Protein AF-A0A7C7AKP2-F1 (afdb_monomer_lite)

Foldseek 3Di:
DDPVVVVVVVVVVVVCCVVQVPDPVNVVVVVLVVLLVLLLVLVVVLLVVVDPVLVVLLQVLLVCCLVVVDQLVVLLVVVVVVCVVQDDPPLDDDFDDDDPDQDDPVLLVQLLVQLVVCQQVDADPQAGSQLSLLVSCLSLLVSLDVDPVSSVVVSVLSSHHAAAQSQQLLLLSLQLSLVVRVCSVVVHDPVPDCNVVSRVVLRVLRHVLNCLDLVVQLVLLLQLSLLSCVLNVNNVVSVVSVVVSVVVSSCSRSSSNNCSNRVNPVSSVSSSVCSVPRSSSVCRSSSSSSSSSNSSSSVCSVVVVPDPVSVVSSVVSSVVSVVVSCVVQPHPPDDD

Radius of gyration: 25.67 Å; chains: 1; bounding box: 54×55×70 Å

pLDDT: mean 83.14, std 12.51, range [31.08, 98.31]

Secondary structure (DSSP, 8-state):
--HHHHHHHHHHHHHHHHHHHS-HHHHHHHHHHHHHHHHHHHHHHHHHT--HHHHHHHHHHHHHHHHHT--HHHHHHHHHHHHHHH--GGG-PPPP--S--SS-HHHHHHHHHHHHHHTTTT--TTTBTHHHHHHHHHHHHHHH-S-HHHHHHHHHHT-S-B---TTTSHHHHHHHHHHHHHHHHHT--SSS-THHHHHHHHHHHHHHHHIIIIIIIIHHHHHHHHHHHHHTT-HHHHHHHHHHHHHHHHHHHHHHHHHHHHHTHHHHHHHHHHHHT-HHHHHHHHHHHHHHHHHHHHHHHHHHHH-HHHHHHHHHHHHHHHHHHHHHS--TTS--

Sequence (336 aa):
MSFAVIVTAFFLMFLFCNLLIYSDKVTNILYYVGMTLVVFSAFNILFKLRNKKNFIIFASFFIVTILFSLRAYQLFIVLLIILSFISDYKIFAGYNNQKNRIIRKRDLVYSWFIWKNFSHSCYSYERLMGMAFAHSMKNIFKRLYSDRDTVRKAIHSHTEFFNTEPNMGTPIHGYIISLEEERKLKNESFEEGNISYIKKSMMGIAAGLGDSFTQVVLTPLYISMSLMLCLDGSYYLSLLPVALLALNIILISYKGFMKGYYYGRDSLMERIKAVKNSKIKKYFPFMFSAILGSTMGNLLYPAVVENILTKIIIILVILLTFIVQTKRFPGPNSNL

Structure (mmCIF, N/CA/C/O backbone):
data_AF-A0A7C7AKP2-F1
#
_entry.id   AF-A0A7C7AKP2-F1
#
loop_
_atom_site.group_PDB
_atom_site.id
_atom_site.type_symbol
_atom_site.label_atom_id
_atom_site.label_alt_id
_atom_site.label_comp_id
_atom_site.label_asym_id
_atom_site.label_entity_id
_atom_site.label_seq_id
_atom_site.pdbx_PDB_ins_code
_atom_site.Cartn_x
_atom_site.Cartn_y
_atom_site.Cartn_z
_atom_site.occupancy
_atom_site.B_iso_or_equiv
_atom_site.auth_seq_id
_atom_site.auth_comp_id
_atom_site.auth_asym_id
_atom_site.auth_atom_id
_atom_site.pdbx_PDB_model_num
ATOM 1 N N . MET A 1 1 ? -4.786 -32.183 -0.156 1.00 54.22 1 MET A N 1
ATOM 2 C CA . MET A 1 1 ? -4.990 -32.386 1.298 1.00 54.22 1 MET A CA 1
ATOM 3 C C . MET A 1 1 ? -5.553 -33.781 1.487 1.00 54.22 1 MET A C 1
ATOM 5 O O . MET A 1 1 ? -6.425 -34.150 0.711 1.00 54.22 1 MET A O 1
ATOM 9 N N . SER A 1 2 ? -5.019 -34.581 2.411 1.00 76.38 2 SER A N 1
ATOM 10 C CA . SER A 1 2 ? -5.491 -35.958 2.601 1.00 76.38 2 SER A CA 1
ATOM 11 C C . SER A 1 2 ? -6.869 -35.977 3.268 1.00 76.38 2 SER A C 1
ATOM 13 O O . SER A 1 2 ? -7.195 -35.094 4.062 1.00 76.38 2 SER A O 1
ATOM 15 N N . PHE A 1 3 ? -7.674 -36.994 2.959 1.00 83.62 3 PHE A N 1
ATOM 16 C CA . PHE A 1 3 ? -8.997 -37.207 3.556 1.00 83.62 3 PHE A CA 1
ATOM 17 C C . PHE A 1 3 ? -8.941 -37.234 5.094 1.00 83.62 3 PHE A C 1
ATOM 19 O O . PHE A 1 3 ? -9.783 -36.635 5.756 1.00 83.62 3 PHE A O 1
ATOM 26 N N . ALA A 1 4 ? -7.872 -37.812 5.653 1.00 69.50 4 ALA A N 1
ATOM 27 C CA . ALA A 1 4 ? -7.601 -37.807 7.087 1.00 69.50 4 ALA A CA 1
ATOM 28 C C . ALA A 1 4 ? -7.539 -36.386 7.675 1.00 69.50 4 ALA A C 1
ATOM 30 O O . ALA A 1 4 ? -8.138 -36.142 8.710 1.00 69.50 4 ALA A O 1
ATOM 31 N N . VAL A 1 5 ? -6.903 -35.418 7.003 1.00 68.56 5 VAL A N 1
ATOM 32 C CA . VAL A 1 5 ? -6.824 -34.028 7.497 1.00 68.56 5 VAL A CA 1
ATOM 33 C C . VAL A 1 5 ? -8.206 -33.372 7.557 1.00 68.56 5 VAL A C 1
ATOM 35 O O . VAL A 1 5 ? -8.491 -32.635 8.497 1.00 68.56 5 VAL A O 1
ATOM 38 N N . ILE A 1 6 ? -9.075 -33.658 6.585 1.00 82.19 6 ILE A N 1
ATOM 39 C CA . ILE A 1 6 ? -10.441 -33.119 6.548 1.00 82.19 6 ILE A CA 1
ATOM 40 C C . ILE A 1 6 ? -11.285 -33.735 7.671 1.00 82.19 6 ILE A C 1
ATOM 42 O O . ILE A 1 6 ? -11.954 -33.005 8.399 1.00 82.19 6 ILE A O 1
ATOM 46 N N . VAL A 1 7 ? -11.209 -35.056 7.860 1.00 86.00 7 VAL A N 1
ATOM 47 C CA . VAL A 1 7 ? -11.936 -35.769 8.925 1.00 86.00 7 VAL A CA 1
ATOM 48 C C . VAL A 1 7 ? -11.471 -35.316 10.310 1.00 86.00 7 VAL A C 1
ATOM 50 O O . VAL A 1 7 ? -12.305 -35.005 11.158 1.00 86.00 7 VAL A O 1
ATOM 53 N N . THR A 1 8 ? -10.160 -35.191 10.534 1.00 81.50 8 THR A N 1
ATOM 54 C CA . THR A 1 8 ? -9.619 -34.705 11.810 1.00 81.50 8 THR A CA 1
ATOM 55 C C . THR A 1 8 ? -10.021 -33.254 12.072 1.00 81.50 8 THR A C 1
ATOM 57 O O . THR A 1 8 ? -10.355 -32.923 13.205 1.00 81.50 8 THR A O 1
ATOM 60 N N . ALA A 1 9 ? -10.057 -32.394 11.047 1.00 78.69 9 ALA A N 1
ATOM 61 C CA . ALA A 1 9 ? -10.532 -31.016 11.185 1.00 78.69 9 ALA A CA 1
ATOM 62 C C . ALA A 1 9 ? -12.025 -30.945 11.548 1.00 78.69 9 ALA A C 1
ATOM 64 O O . ALA A 1 9 ? -12.390 -30.189 12.445 1.00 78.69 9 ALA A O 1
ATOM 65 N N . PHE A 1 10 ? -12.877 -31.761 10.916 1.00 83.06 10 PHE A N 1
ATOM 66 C CA . PHE A 1 10 ? -14.301 -31.855 11.261 1.00 83.06 10 PHE A CA 1
ATOM 67 C C . PHE A 1 10 ? -14.519 -32.386 12.681 1.00 83.06 10 PHE A C 1
ATOM 69 O O . PHE A 1 10 ? -15.338 -31.843 13.418 1.00 83.06 10 PHE A O 1
ATOM 76 N N . PHE A 1 11 ? -13.762 -33.409 13.086 1.00 80.31 11 PHE A N 1
ATOM 77 C CA . PHE A 1 11 ? -13.848 -33.977 14.429 1.00 80.31 11 PHE A CA 1
ATOM 78 C C . PHE A 1 11 ? -13.369 -32.987 15.495 1.00 80.31 11 PHE A C 1
ATOM 80 O O . PHE A 1 11 ? -14.056 -32.796 16.493 1.00 80.31 11 PHE A O 1
ATOM 87 N N . LEU A 1 12 ? -12.251 -32.289 15.254 1.00 77.12 12 LEU A N 1
ATOM 88 C CA . LEU A 1 12 ? -11.786 -31.186 16.101 1.00 77.12 12 LEU A CA 1
ATOM 89 C C . LEU A 1 12 ? -12.841 -30.087 16.192 1.00 77.12 12 LEU A C 1
ATOM 91 O O . LEU A 1 12 ? -13.162 -29.665 17.294 1.00 77.12 12 LEU A O 1
ATOM 95 N N . MET A 1 13 ? -13.420 -29.657 15.070 1.00 77.75 13 MET A N 1
ATOM 96 C CA . MET A 1 13 ? -14.472 -28.638 15.050 1.00 77.75 13 MET A CA 1
ATOM 97 C C . MET A 1 13 ? -15.704 -29.063 15.865 1.00 77.75 13 MET A C 1
ATOM 99 O O . MET A 1 13 ? -16.249 -28.247 16.605 1.00 77.75 13 MET A O 1
ATOM 103 N N . PHE A 1 14 ? -16.111 -30.333 15.782 1.00 76.75 14 PHE A N 1
ATOM 104 C CA . PHE A 1 14 ? -17.224 -30.894 16.555 1.00 76.75 14 PHE A CA 1
ATOM 105 C C . PHE A 1 14 ? -16.915 -30.965 18.059 1.00 76.75 14 PHE A C 1
ATOM 107 O O . PHE A 1 14 ? -17.735 -30.555 18.881 1.00 76.75 14 PHE A O 1
ATOM 114 N N . LEU A 1 15 ? -15.708 -31.411 18.426 1.00 69.88 15 LEU A N 1
ATOM 115 C CA . LEU A 1 15 ? -15.226 -31.429 19.811 1.00 69.88 15 LEU A CA 1
ATOM 116 C C . LEU A 1 15 ? -15.139 -30.012 20.389 1.00 69.88 15 LEU A C 1
ATOM 118 O O . LEU A 1 15 ? -15.609 -29.769 21.496 1.00 69.88 15 LEU A O 1
ATOM 122 N N . PHE A 1 16 ? -14.603 -29.067 19.615 1.00 69.94 16 PHE A N 1
ATOM 123 C CA . PHE A 1 16 ? -14.540 -27.655 19.981 1.00 69.94 16 PHE A CA 1
ATOM 124 C C . PHE A 1 16 ? -15.936 -27.043 20.136 1.00 69.94 16 PHE A C 1
ATOM 126 O O . PHE A 1 16 ? -16.153 -26.310 21.097 1.00 69.94 16 PHE A O 1
ATOM 133 N N . CYS A 1 17 ? -16.895 -27.371 19.262 1.00 66.19 17 CYS A N 1
ATOM 134 C CA . CYS A 1 17 ? -18.281 -26.921 19.407 1.00 66.19 17 CYS A CA 1
ATOM 135 C C . CYS A 1 17 ? -18.903 -27.436 20.707 1.00 66.19 17 CYS A C 1
ATOM 137 O O . CYS A 1 17 ? -19.410 -26.643 21.493 1.00 66.19 17 CYS A O 1
ATOM 139 N N . ASN A 1 18 ? -18.816 -28.737 20.987 1.00 64.88 18 ASN A N 1
ATOM 140 C CA . ASN A 1 18 ? -19.459 -29.301 22.175 1.00 64.88 18 ASN A CA 1
ATOM 141 C C . ASN A 1 18 ? -18.800 -28.865 23.490 1.00 64.88 18 ASN A C 1
ATOM 143 O O . ASN A 1 18 ? -19.487 -28.728 24.497 1.00 64.88 18 ASN A O 1
ATOM 147 N N . LEU A 1 19 ? -17.488 -28.620 23.493 1.00 64.06 19 LEU A N 1
ATOM 148 C CA . LEU A 1 19 ? -16.739 -28.283 24.706 1.00 64.06 19 LEU A CA 1
ATOM 149 C C . LEU A 1 19 ? -16.737 -26.771 25.009 1.00 64.06 19 LEU A C 1
ATOM 151 O O . LEU A 1 19 ? -16.737 -26.392 26.180 1.00 64.06 19 LEU A O 1
ATOM 155 N N . LEU A 1 20 ? -16.768 -25.907 23.982 1.00 61.31 20 LEU A N 1
ATOM 156 C CA . LEU A 1 20 ? -16.792 -24.445 24.150 1.00 61.31 20 LEU A CA 1
ATOM 157 C C . LEU A 1 20 ? -18.208 -23.853 24.186 1.00 61.31 20 LEU A C 1
ATOM 159 O O . LEU A 1 20 ? -18.422 -22.913 24.942 1.00 61.31 20 LEU A O 1
ATOM 163 N N . ILE A 1 21 ? -19.158 -24.361 23.388 1.00 60.28 21 ILE A N 1
ATOM 164 C CA . ILE A 1 21 ? -20.479 -23.720 23.218 1.00 60.28 21 ILE A CA 1
ATOM 165 C C . ILE A 1 21 ? -21.431 -24.066 24.373 1.00 60.28 21 ILE A C 1
ATOM 167 O O . ILE A 1 21 ? -22.254 -23.236 24.744 1.00 60.28 21 ILE A O 1
ATOM 171 N N . TYR A 1 22 ? -21.301 -25.250 24.983 1.00 61.44 22 TYR A N 1
ATOM 172 C CA . TYR A 1 22 ? -22.214 -25.714 26.042 1.00 61.44 22 TYR A CA 1
ATOM 173 C C . TYR A 1 22 ? -21.757 -25.409 27.475 1.00 61.44 22 TYR A C 1
ATOM 175 O O . TYR A 1 22 ? -22.497 -25.671 28.420 1.00 61.44 22 TYR A O 1
ATOM 183 N N . SER A 1 23 ? -20.554 -24.862 27.666 1.00 69.75 23 SER A N 1
ATOM 184 C CA . SER A 1 23 ? -20.086 -24.440 28.988 1.00 69.75 23 SER A CA 1
ATOM 185 C C . SER A 1 23 ? -20.178 -22.925 29.115 1.00 69.75 23 SER A C 1
ATOM 187 O O . SER A 1 23 ? -19.280 -22.207 28.673 1.00 69.75 23 SER A O 1
ATOM 189 N N . ASP A 1 24 ? -21.221 -22.434 29.788 1.00 72.56 24 ASP A N 1
ATOM 190 C CA . ASP A 1 24 ? -21.424 -20.998 30.051 1.00 72.56 24 ASP A CA 1
ATOM 191 C C . ASP A 1 24 ? -20.186 -20.333 30.678 1.00 72.56 24 ASP A C 1
ATOM 193 O O . ASP A 1 24 ? -19.854 -19.181 30.394 1.00 72.56 24 ASP A O 1
ATOM 197 N N . LYS A 1 25 ? -19.435 -21.081 31.499 1.00 76.12 25 LYS A N 1
ATOM 198 C CA . LYS A 1 25 ? -18.179 -20.611 32.101 1.00 76.12 25 LYS A CA 1
ATOM 199 C C . LYS A 1 25 ? -17.106 -20.326 31.053 1.00 76.12 25 LYS A C 1
ATOM 201 O O . LYS A 1 25 ? -16.395 -19.330 31.170 1.00 76.12 25 LYS A O 1
ATOM 206 N N . VAL A 1 26 ? -16.972 -21.185 30.046 1.00 77.31 26 VAL A N 1
ATOM 207 C CA . VAL A 1 26 ? -15.944 -21.044 29.010 1.00 77.31 26 VAL A CA 1
ATOM 208 C C . VAL A 1 26 ? -16.300 -19.915 28.047 1.00 77.31 26 VAL A C 1
ATOM 210 O O . VAL A 1 26 ? -15.435 -19.093 27.744 1.00 77.31 26 VAL A O 1
ATOM 213 N N . THR A 1 27 ? -17.569 -19.802 27.651 1.00 76.94 27 THR A N 1
ATOM 214 C CA . THR A 1 27 ? -18.065 -18.690 26.825 1.00 76.94 27 THR A CA 1
ATOM 215 C C . THR A 1 27 ? -17.825 -17.340 27.503 1.00 76.94 27 THR A C 1
ATOM 217 O O . THR A 1 27 ? -17.303 -16.420 26.872 1.00 76.94 27 THR A O 1
ATOM 220 N N . ASN A 1 28 ? -18.090 -17.238 28.810 1.00 78.00 28 ASN A N 1
ATOM 221 C CA . ASN A 1 28 ? -17.821 -16.023 29.582 1.00 78.00 28 ASN A CA 1
ATOM 222 C C . ASN A 1 28 ? -16.322 -15.695 29.672 1.00 78.00 28 ASN A C 1
ATOM 224 O O . ASN A 1 28 ? -15.935 -14.538 29.510 1.00 78.00 28 ASN A O 1
ATOM 228 N N . ILE A 1 29 ? -15.452 -16.691 29.884 1.00 78.56 29 ILE A N 1
ATOM 229 C CA . ILE A 1 29 ? -13.994 -16.472 29.888 1.00 78.56 29 ILE A CA 1
ATOM 230 C C . ILE A 1 29 ? -13.522 -15.972 28.517 1.00 78.56 29 ILE A C 1
ATOM 232 O O . ILE A 1 29 ? -12.793 -14.982 28.447 1.00 78.56 29 ILE A O 1
ATOM 236 N N . LEU A 1 30 ? -13.951 -16.617 27.429 1.00 79.25 30 LEU A N 1
ATOM 237 C CA . LEU A 1 30 ? -13.593 -16.217 26.066 1.00 79.25 30 LEU A CA 1
ATOM 238 C C . LEU A 1 30 ? -14.070 -14.801 25.743 1.00 79.25 30 LEU A C 1
ATOM 240 O O . LEU A 1 30 ? -13.322 -14.028 25.142 1.00 79.25 30 LEU A O 1
ATOM 244 N N . TYR A 1 31 ? -15.273 -14.444 26.192 1.00 80.75 31 TYR A N 1
ATOM 245 C CA . TYR A 1 31 ? -15.809 -13.096 26.071 1.00 80.75 31 TYR A CA 1
ATOM 246 C C . TYR A 1 31 ? -14.892 -12.060 26.740 1.00 80.75 31 TYR A C 1
ATOM 248 O O . TYR A 1 31 ? -14.448 -11.117 26.080 1.00 80.75 31 TYR A O 1
ATOM 256 N N . TYR A 1 32 ? -14.519 -12.256 28.010 1.00 79.19 32 TYR A N 1
ATOM 257 C CA . TYR A 1 32 ? -13.629 -11.322 28.711 1.00 79.19 32 TYR A CA 1
ATOM 258 C C . TYR A 1 32 ? -12.220 -11.272 28.105 1.00 79.19 32 TYR A C 1
ATOM 260 O O . TYR A 1 32 ? -11.656 -10.186 27.976 1.00 79.19 32 TYR A O 1
ATOM 268 N N . VAL A 1 33 ? -11.664 -12.408 27.670 1.00 79.12 33 VAL A N 1
ATOM 269 C CA . VAL A 1 33 ? -10.361 -12.449 26.983 1.00 79.12 33 VAL A CA 1
ATOM 270 C C . VAL A 1 33 ? -10.407 -11.654 25.676 1.00 79.12 33 VAL A C 1
ATOM 272 O O . VAL A 1 33 ? -9.522 -10.832 25.429 1.00 79.12 33 VAL A O 1
ATOM 275 N N . GLY A 1 34 ? -11.448 -11.842 24.859 1.00 79.62 34 GLY A N 1
ATOM 276 C CA . GLY A 1 34 ? -11.646 -11.085 23.622 1.00 79.62 34 GLY A CA 1
ATOM 277 C C . GLY A 1 34 ? -11.731 -9.580 23.879 1.00 79.62 34 GLY A C 1
ATOM 278 O O . GLY A 1 34 ? -11.029 -8.795 23.241 1.00 79.62 34 GLY A O 1
ATOM 279 N N . MET A 1 35 ? -12.509 -9.181 24.885 1.00 78.38 35 MET A N 1
ATOM 280 C CA . MET A 1 35 ? -12.641 -7.788 25.319 1.00 78.38 35 MET A CA 1
ATOM 281 C C . MET A 1 35 ? -11.298 -7.182 25.748 1.00 78.38 35 MET A C 1
ATOM 283 O O . MET A 1 35 ? -10.924 -6.096 25.295 1.00 78.38 35 MET A O 1
ATOM 287 N N . THR A 1 36 ? -10.527 -7.897 26.570 1.00 76.38 36 THR A N 1
ATOM 288 C CA . THR A 1 36 ? -9.187 -7.475 26.995 1.00 76.38 36 THR A CA 1
ATOM 289 C C . THR A 1 36 ? -8.239 -7.307 25.808 1.00 76.38 36 THR A C 1
ATOM 291 O O . THR A 1 36 ? -7.510 -6.315 25.749 1.00 76.38 36 THR A O 1
ATOM 294 N N . LEU A 1 37 ? -8.263 -8.222 24.834 1.00 79.25 37 LEU A N 1
ATOM 295 C CA . LEU A 1 37 ? -7.425 -8.143 23.634 1.00 79.25 37 LEU A CA 1
ATOM 296 C C . LEU A 1 37 ? -7.773 -6.937 22.752 1.00 79.25 37 LEU A C 1
ATOM 298 O O . LEU A 1 37 ? -6.861 -6.295 22.221 1.00 79.25 37 LEU A O 1
ATOM 302 N N . VAL A 1 38 ? -9.061 -6.599 22.624 1.00 81.31 38 VAL A N 1
ATOM 303 C CA . VAL A 1 38 ? -9.523 -5.411 21.885 1.00 81.31 38 VAL A CA 1
ATOM 304 C C . VAL A 1 38 ? -8.993 -4.137 22.542 1.00 81.31 38 VAL A C 1
ATOM 306 O O . VAL A 1 38 ? -8.339 -3.332 21.873 1.00 81.31 38 VAL A O 1
ATOM 309 N N . VAL A 1 39 ? -9.194 -3.986 23.857 1.00 80.44 39 VAL A N 1
ATOM 310 C CA . VAL A 1 39 ? -8.696 -2.832 24.626 1.00 80.44 39 VAL A CA 1
ATOM 311 C C . VAL A 1 39 ? -7.171 -2.740 24.511 1.00 80.44 39 VAL A C 1
ATOM 313 O O . VAL A 1 39 ? -6.631 -1.685 24.175 1.00 80.44 39 VAL A O 1
ATOM 316 N N . PHE A 1 40 ? -6.462 -3.853 24.718 1.00 79.25 40 PHE A N 1
ATOM 317 C CA . PHE A 1 40 ? -5.002 -3.893 24.651 1.00 79.25 40 PHE A CA 1
ATOM 318 C C . PHE A 1 40 ? -4.471 -3.463 23.278 1.00 79.25 40 PHE A C 1
ATOM 320 O O . PHE A 1 40 ? -3.549 -2.648 23.182 1.00 79.25 40 PHE A O 1
ATOM 327 N N . SER A 1 41 ? -5.070 -3.984 22.205 1.00 83.00 41 SER A N 1
ATOM 328 C CA . SER A 1 41 ? -4.663 -3.695 20.828 1.00 83.00 41 SER A CA 1
ATOM 329 C C . SER A 1 41 ? -4.908 -2.235 20.457 1.00 83.00 41 SER A C 1
ATOM 331 O O . SER A 1 41 ? -4.012 -1.590 19.907 1.00 83.00 41 SER A O 1
ATOM 333 N N . ALA A 1 42 ? -6.079 -1.693 20.807 1.00 82.81 42 ALA A N 1
ATOM 334 C CA . ALA A 1 42 ? -6.426 -0.302 20.541 1.00 82.81 42 ALA A CA 1
ATOM 335 C C . ALA A 1 42 ? -5.439 0.661 21.219 1.00 82.81 42 ALA A C 1
ATOM 337 O O . ALA A 1 42 ? -4.836 1.514 20.560 1.00 82.81 42 ALA A O 1
ATOM 338 N N . PHE A 1 43 ? -5.187 0.470 22.516 1.00 82.19 43 PHE A N 1
ATOM 339 C CA . PHE A 1 43 ? -4.259 1.320 23.257 1.00 82.19 43 PHE A CA 1
ATOM 340 C C . PHE A 1 43 ? -2.814 1.168 22.771 1.00 82.19 43 PHE A C 1
ATOM 342 O O . PHE A 1 43 ? -2.129 2.174 22.603 1.00 82.19 43 PHE A O 1
ATOM 349 N N . ASN A 1 44 ? -2.352 -0.045 22.443 1.00 82.75 44 ASN A N 1
ATOM 350 C CA . ASN A 1 44 ? -1.021 -0.256 21.857 1.00 82.75 44 ASN A CA 1
ATOM 351 C C . ASN A 1 44 ? -0.827 0.558 20.563 1.00 82.75 44 ASN A C 1
ATOM 353 O O . ASN A 1 44 ? 0.223 1.173 20.368 1.00 82.75 44 ASN A O 1
ATOM 357 N N . ILE A 1 45 ? -1.845 0.623 19.699 1.00 83.06 45 ILE A N 1
ATOM 358 C CA . ILE A 1 45 ? -1.780 1.448 18.488 1.00 83.06 45 ILE A CA 1
ATOM 359 C C . ILE A 1 45 ? -1.766 2.944 18.836 1.00 83.06 45 ILE A C 1
ATOM 361 O O . ILE A 1 45 ? -0.929 3.674 18.303 1.00 83.06 45 ILE A O 1
ATOM 365 N N . LEU A 1 46 ? -2.614 3.406 19.761 1.00 83.56 46 LEU A N 1
ATOM 366 C CA . LEU A 1 46 ? -2.628 4.812 20.195 1.00 83.56 46 LEU A CA 1
ATOM 367 C C . LEU A 1 46 ? -1.272 5.264 20.759 1.00 83.56 46 LEU A C 1
ATOM 369 O O . LEU A 1 46 ? -0.789 6.341 20.400 1.00 83.56 46 LEU A O 1
ATOM 373 N N . PHE A 1 47 ? -0.616 4.427 21.571 1.00 81.06 47 PHE A N 1
ATOM 374 C CA . PHE A 1 47 ? 0.732 4.703 22.079 1.00 81.06 47 PHE A CA 1
ATOM 375 C C . PHE A 1 47 ? 1.767 4.782 20.951 1.00 81.06 47 PHE A C 1
ATOM 377 O O . PHE A 1 47 ? 2.593 5.698 20.948 1.00 81.06 47 PHE A O 1
ATOM 384 N N . LYS A 1 48 ? 1.690 3.901 19.942 1.00 81.06 48 LYS A N 1
ATOM 385 C CA . LYS A 1 48 ? 2.578 3.950 18.765 1.00 81.06 48 LYS A CA 1
ATOM 386 C C . LYS A 1 48 ? 2.430 5.231 17.943 1.00 81.06 48 LYS A C 1
ATOM 388 O O . LYS A 1 48 ? 3.404 5.659 17.329 1.00 81.06 48 LYS A O 1
ATOM 393 N N . LEU A 1 49 ? 1.259 5.871 17.942 1.00 81.31 49 LEU A N 1
ATOM 394 C CA . LEU A 1 49 ? 1.058 7.143 17.238 1.00 81.31 49 LEU A CA 1
ATOM 395 C C . LEU A 1 49 ? 1.710 8.351 17.950 1.00 81.31 49 LEU A C 1
ATOM 397 O O . LEU A 1 49 ? 1.781 9.426 17.355 1.00 81.31 49 LEU A O 1
ATOM 401 N N . ARG A 1 50 ? 2.186 8.195 19.199 1.00 74.94 50 ARG A N 1
ATOM 402 C CA . ARG A 1 50 ? 3.011 9.158 19.970 1.00 74.94 50 ARG A CA 1
ATOM 403 C C . ARG A 1 50 ? 2.481 10.604 20.050 1.00 74.94 50 ARG A C 1
ATOM 405 O O . ARG A 1 50 ? 3.259 11.531 20.254 1.00 74.94 50 ARG A O 1
ATOM 412 N N . ASN A 1 51 ? 1.170 10.831 19.927 1.00 82.81 51 ASN A N 1
ATOM 413 C CA . ASN A 1 51 ? 0.576 12.174 19.975 1.00 82.81 51 ASN A CA 1
ATOM 414 C C . ASN A 1 51 ? -0.595 12.241 20.964 1.00 82.81 51 ASN A C 1
ATOM 416 O O . ASN A 1 51 ? -1.587 11.532 20.804 1.00 82.81 51 ASN A O 1
ATOM 420 N N . LYS A 1 52 ? -0.519 13.152 21.946 1.00 83.00 52 LYS A N 1
ATOM 421 C CA . LYS A 1 52 ? -1.569 13.363 22.961 1.00 83.00 52 LYS A CA 1
ATOM 422 C C . LYS A 1 52 ? -2.935 13.688 22.342 1.00 83.00 52 LYS A C 1
ATOM 424 O O . LYS A 1 52 ? -3.955 13.242 22.854 1.00 83.00 52 LYS A O 1
ATOM 429 N N . LYS A 1 53 ? -2.965 14.398 21.208 1.00 87.75 53 LYS A N 1
ATOM 430 C CA . LYS A 1 53 ? -4.215 14.731 20.500 1.00 87.75 53 LYS A CA 1
ATOM 431 C C . LYS A 1 53 ? -4.971 13.487 20.021 1.00 87.75 53 LYS A C 1
ATOM 433 O O . LYS A 1 53 ? -6.195 13.508 19.997 1.00 87.75 53 LYS A O 1
ATOM 438 N N . ASN A 1 54 ? -4.265 12.403 19.691 1.00 87.69 54 ASN A N 1
ATOM 439 C CA . ASN A 1 54 ? -4.894 11.152 19.258 1.00 87.69 54 ASN A CA 1
ATOM 440 C C . ASN A 1 54 ? -5.678 10.489 20.389 1.00 87.69 54 ASN A C 1
ATOM 442 O O . ASN A 1 54 ? -6.771 9.995 20.146 1.00 87.69 54 ASN A O 1
ATOM 446 N N . PHE A 1 55 ? -5.161 10.540 21.621 1.00 87.00 55 PHE A N 1
ATOM 447 C CA . PHE A 1 55 ? -5.879 10.049 22.800 1.00 87.00 55 PHE A CA 1
ATOM 448 C C . PHE A 1 55 ? -7.156 10.850 23.056 1.00 87.00 55 PHE A C 1
ATOM 450 O O . PHE A 1 55 ? -8.193 10.259 23.338 1.00 87.00 55 PHE A O 1
ATOM 457 N N . ILE A 1 56 ? -7.094 12.177 22.903 1.00 88.06 56 ILE A N 1
ATOM 458 C CA . ILE A 1 56 ? -8.265 13.051 23.062 1.00 88.06 56 ILE A CA 1
ATOM 459 C C . ILE A 1 56 ? -9.317 12.717 22.001 1.00 88.06 56 ILE A C 1
ATOM 461 O O . ILE A 1 56 ? -10.461 12.457 22.346 1.00 88.06 56 ILE A O 1
ATOM 465 N N . ILE A 1 57 ? -8.926 12.654 20.724 1.00 89.31 57 ILE A N 1
ATOM 466 C CA . ILE A 1 57 ? -9.845 12.333 19.622 1.00 89.31 57 ILE A CA 1
ATOM 467 C C . ILE A 1 57 ? -10.457 10.944 19.807 1.00 89.31 57 ILE A C 1
ATOM 469 O O . ILE A 1 57 ? -11.667 10.787 19.664 1.00 89.31 57 ILE A O 1
ATOM 473 N N . PHE A 1 58 ? -9.641 9.952 20.164 1.00 91.06 58 PHE A N 1
ATOM 474 C CA . PHE A 1 58 ? -10.117 8.610 20.474 1.00 91.06 58 PHE A CA 1
ATOM 475 C C . PHE A 1 58 ? -11.170 8.633 21.589 1.00 91.06 58 PHE A C 1
ATOM 477 O O . PHE A 1 58 ? -12.264 8.108 21.398 1.00 91.06 58 PHE A O 1
ATOM 484 N N . ALA A 1 59 ? -10.876 9.285 22.720 1.00 87.19 59 ALA A N 1
ATOM 485 C CA . ALA A 1 59 ? -11.789 9.363 23.857 1.00 87.19 59 ALA A CA 1
ATOM 486 C C . ALA A 1 59 ? -13.090 10.098 23.501 1.00 87.19 59 ALA A C 1
ATOM 488 O O . ALA A 1 59 ? -14.169 9.630 23.852 1.00 87.19 59 ALA A O 1
ATOM 489 N N . SER A 1 60 ? -13.007 11.204 22.753 1.00 87.94 60 SER A N 1
ATOM 490 C CA . SER A 1 60 ? -14.183 11.942 22.286 1.00 87.94 60 SER A CA 1
ATOM 491 C C . SER A 1 60 ? -15.087 11.072 21.415 1.00 87.94 60 SER A C 1
ATOM 493 O O . SER A 1 60 ? -16.280 10.984 21.688 1.00 87.94 60 SER A O 1
ATOM 495 N N . PHE A 1 61 ? -14.542 10.385 20.406 1.00 88.00 61 PHE A N 1
ATOM 496 C CA . PHE A 1 61 ? -15.345 9.521 19.534 1.00 88.00 61 PHE A CA 1
ATOM 497 C C . PHE A 1 61 ? -15.873 8.282 20.261 1.00 88.00 61 PHE A C 1
ATOM 499 O O . PHE A 1 61 ? -16.999 7.870 19.994 1.00 88.00 61 PHE A O 1
ATOM 506 N N . PHE A 1 62 ? -15.116 7.723 21.207 1.00 87.50 62 PHE A N 1
ATOM 507 C CA . PHE A 1 62 ? -15.573 6.628 22.062 1.00 87.50 62 PHE A CA 1
ATOM 508 C C . PHE A 1 62 ? -16.792 7.039 22.902 1.00 87.50 62 PHE A C 1
ATOM 510 O O . PHE A 1 62 ? -17.823 6.369 22.862 1.00 87.50 62 PHE A O 1
ATOM 517 N N . ILE A 1 63 ? -16.714 8.183 23.593 1.00 85.00 63 ILE A N 1
ATOM 518 C CA . ILE A 1 63 ? -17.807 8.712 24.424 1.00 85.00 63 ILE A CA 1
ATOM 519 C C . ILE A 1 63 ? -19.024 9.063 23.566 1.00 85.00 63 ILE A C 1
ATOM 521 O O . ILE A 1 63 ? -20.133 8.648 23.885 1.00 85.00 63 ILE A O 1
ATOM 525 N N . VAL A 1 64 ? -18.830 9.787 22.459 1.00 85.75 64 VAL A N 1
ATOM 526 C CA . VAL A 1 64 ? -19.924 10.163 21.550 1.00 85.75 64 VAL A CA 1
ATOM 527 C C . VAL A 1 64 ? -20.626 8.920 21.000 1.00 85.75 64 VAL A C 1
ATOM 529 O O . VAL A 1 64 ? -21.850 8.889 20.934 1.00 85.75 64 VAL A O 1
ATOM 532 N N . THR A 1 65 ? -19.877 7.874 20.653 1.00 83.62 65 THR A N 1
ATOM 533 C CA . THR A 1 65 ? -20.465 6.630 20.141 1.00 83.62 65 THR A CA 1
ATOM 534 C C . THR A 1 65 ? -21.325 5.936 21.200 1.00 83.62 65 THR A C 1
ATOM 536 O O . THR A 1 65 ? -22.434 5.511 20.890 1.00 83.62 65 THR A O 1
ATOM 539 N N . ILE A 1 66 ? -20.866 5.893 22.456 1.00 81.50 66 ILE A N 1
ATOM 540 C CA . ILE A 1 66 ? -21.633 5.326 23.577 1.00 81.50 66 ILE A CA 1
ATOM 541 C C . ILE A 1 66 ? -22.883 6.160 23.894 1.00 81.50 66 ILE A C 1
ATOM 543 O O . ILE A 1 66 ? -23.932 5.590 24.175 1.00 81.50 66 ILE A O 1
ATOM 547 N N . LEU A 1 67 ? -22.788 7.493 23.854 1.00 81.88 67 LEU A N 1
ATOM 548 C CA . LEU A 1 67 ? -23.893 8.388 24.219 1.00 81.88 67 LEU A CA 1
ATOM 549 C C . LEU A 1 67 ? -24.982 8.480 23.146 1.00 81.88 67 LEU A C 1
ATOM 551 O O . LEU A 1 67 ? -26.160 8.544 23.480 1.00 81.88 67 LEU A O 1
ATOM 555 N N . PHE A 1 68 ? -24.595 8.524 21.871 1.00 80.06 68 PHE A N 1
ATOM 556 C CA . PHE A 1 68 ? -25.512 8.790 20.757 1.00 80.06 68 PHE A CA 1
ATOM 557 C C . PHE A 1 68 ? -25.841 7.548 19.924 1.00 80.06 68 PHE A C 1
ATOM 559 O O . PHE A 1 68 ? -26.566 7.665 18.937 1.00 80.06 68 PHE A O 1
ATOM 566 N N . SER A 1 69 ? -25.296 6.378 2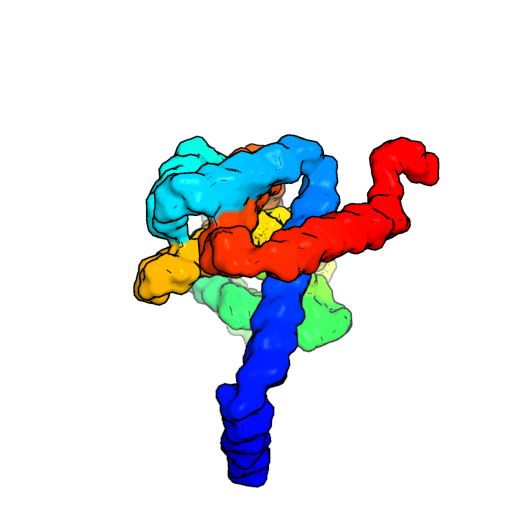0.280 1.00 73.62 69 SER A N 1
ATOM 567 C CA . SER A 1 69 ? -25.458 5.124 19.528 1.00 73.62 69 SER A CA 1
ATOM 568 C C . SER A 1 69 ? -25.203 5.315 18.027 1.00 73.62 69 SER A C 1
ATOM 570 O O . SER A 1 69 ? -25.991 4.882 17.181 1.00 73.62 69 SER A O 1
ATOM 572 N N . LEU A 1 70 ? -24.119 6.030 17.694 1.00 72.06 70 LEU A N 1
ATOM 573 C CA . LEU A 1 70 ? -23.793 6.361 16.309 1.00 72.06 70 LEU A CA 1
ATOM 574 C C . LEU A 1 70 ? -23.586 5.087 15.496 1.00 72.06 70 LEU A C 1
ATOM 576 O O . LEU A 1 70 ? -22.702 4.275 15.783 1.00 72.06 70 LEU A O 1
ATOM 580 N N . ARG A 1 71 ? -24.368 4.959 14.425 1.00 75.62 71 ARG A N 1
ATOM 581 C CA . ARG A 1 71 ? -24.218 3.847 13.493 1.00 75.62 71 ARG A CA 1
ATOM 582 C C . ARG A 1 71 ? -22.947 4.057 12.678 1.00 75.62 71 ARG A C 1
ATOM 584 O O . ARG A 1 71 ? -22.684 5.148 12.163 1.00 75.62 71 ARG A O 1
ATOM 591 N N . ALA A 1 72 ? -22.148 3.013 12.551 1.00 72.12 72 ALA A N 1
ATOM 592 C CA . ALA A 1 72 ? -20.887 3.018 11.833 1.00 72.12 72 ALA A CA 1
ATOM 593 C C . ALA A 1 72 ? -21.010 3.482 10.367 1.00 72.12 72 ALA A C 1
ATOM 595 O O . ALA A 1 72 ? -20.082 4.121 9.865 1.00 72.12 72 ALA A O 1
ATOM 596 N N . TYR A 1 73 ? -22.148 3.268 9.689 1.00 74.88 73 TYR A N 1
ATOM 597 C CA . TYR A 1 73 ? -22.346 3.820 8.336 1.00 74.88 73 TYR A CA 1
ATOM 598 C C . TYR A 1 73 ? -22.375 5.359 8.299 1.00 74.88 73 TYR A C 1
ATOM 600 O O . TYR A 1 73 ? -21.937 5.955 7.315 1.00 74.88 73 TYR A O 1
ATOM 608 N N . GLN A 1 74 ? -22.853 6.027 9.356 1.00 78.94 74 GLN A N 1
ATOM 609 C CA . GLN A 1 74 ? -22.888 7.495 9.422 1.00 78.94 74 GLN A CA 1
ATOM 610 C C . GLN A 1 74 ? -21.464 8.048 9.489 1.00 78.94 74 GLN A C 1
ATOM 612 O O . GLN A 1 74 ? -21.098 8.971 8.762 1.00 78.94 74 GLN A O 1
ATOM 617 N N . LEU A 1 75 ? -20.628 7.419 10.312 1.00 75.06 75 LEU A N 1
ATOM 618 C CA . LEU A 1 75 ? -19.216 7.761 10.442 1.00 75.06 75 LEU A CA 1
ATOM 619 C C . LEU A 1 75 ? -18.428 7.429 9.177 1.00 75.06 75 LEU A C 1
ATOM 621 O O . LEU A 1 75 ? -17.546 8.193 8.793 1.00 75.06 75 LEU A O 1
ATOM 625 N N . PHE A 1 76 ? -18.783 6.343 8.492 1.00 78.38 76 PHE A N 1
ATOM 626 C CA . PHE A 1 76 ? -18.225 6.013 7.187 1.00 78.38 76 PHE A CA 1
ATOM 627 C C . PHE A 1 76 ? -18.503 7.112 6.147 1.00 78.38 76 PHE A C 1
ATOM 629 O O . PHE A 1 76 ? -17.574 7.552 5.469 1.00 78.38 76 PHE A O 1
ATOM 636 N N . ILE A 1 77 ? -19.740 7.618 6.063 1.00 80.31 77 ILE A N 1
ATOM 637 C CA . ILE A 1 77 ? -20.101 8.718 5.151 1.00 80.31 77 ILE A CA 1
ATOM 638 C C . ILE A 1 77 ? -19.308 9.986 5.486 1.00 80.31 77 ILE A C 1
ATOM 640 O O . ILE A 1 77 ? -18.709 10.591 4.597 1.00 80.31 77 ILE A O 1
ATOM 644 N N . VAL A 1 78 ? -19.242 10.365 6.766 1.00 81.94 78 VAL A N 1
ATOM 645 C CA . VAL A 1 78 ? -18.449 11.523 7.214 1.00 81.94 78 VAL A CA 1
ATOM 646 C C . VAL A 1 78 ? -16.980 11.359 6.825 1.00 81.94 78 VAL A C 1
ATOM 648 O O . VAL A 1 78 ? -16.351 12.301 6.342 1.00 81.94 78 VAL A O 1
ATOM 651 N N . LEU A 1 79 ? -16.428 10.156 6.977 1.00 83.06 79 LEU A N 1
ATOM 652 C CA . LEU A 1 79 ? -15.033 9.896 6.660 1.00 83.06 79 LEU A CA 1
ATOM 653 C C . LEU A 1 79 ? -14.750 9.924 5.153 1.00 83.06 79 LEU A C 1
ATOM 655 O O . LEU A 1 79 ? -13.703 10.428 4.746 1.00 83.06 79 LEU A O 1
ATOM 659 N N . LEU A 1 80 ? -15.689 9.463 4.321 1.00 81.69 80 LEU A N 1
ATOM 660 C CA . LEU A 1 80 ? -15.619 9.622 2.867 1.00 81.69 80 LEU A CA 1
ATOM 661 C C . LEU A 1 80 ? -15.645 11.096 2.455 1.00 81.69 80 LEU A C 1
ATOM 663 O O . LEU A 1 80 ? -14.850 11.506 1.608 1.00 81.69 80 LEU A O 1
ATOM 667 N N . ILE A 1 81 ? -16.507 11.903 3.078 1.00 82.00 81 ILE A N 1
ATOM 668 C CA . ILE A 1 81 ? -16.566 13.348 2.834 1.00 82.00 81 ILE A CA 1
ATOM 669 C C . ILE A 1 81 ? -15.219 13.983 3.192 1.00 82.00 81 ILE A C 1
ATOM 671 O O . ILE A 1 81 ? -14.616 14.654 2.355 1.00 82.00 81 ILE A O 1
ATOM 675 N N . ILE A 1 82 ? -14.688 13.706 4.384 1.00 82.81 82 ILE A N 1
ATOM 676 C CA . ILE A 1 82 ? -13.374 14.202 4.819 1.00 82.81 82 ILE A CA 1
ATOM 677 C C . ILE A 1 82 ? -12.276 13.787 3.830 1.00 82.81 82 ILE A C 1
ATOM 679 O O . ILE A 1 82 ? -11.460 14.615 3.422 1.00 82.81 82 ILE A O 1
ATOM 683 N N . LEU A 1 83 ? -12.273 12.529 3.386 1.00 81.50 83 LEU A N 1
ATOM 684 C CA . LEU A 1 83 ? -11.316 12.044 2.393 1.00 81.50 83 LEU A CA 1
ATOM 685 C C . LEU A 1 83 ? -11.431 12.766 1.055 1.00 81.50 83 LEU A C 1
ATOM 687 O O . LEU A 1 83 ? -10.402 13.060 0.451 1.00 81.50 83 LEU A O 1
ATOM 691 N N . SER A 1 84 ? -12.644 13.095 0.614 1.00 77.31 84 SER A N 1
ATOM 692 C CA . SER A 1 84 ? -12.856 13.834 -0.631 1.00 77.31 84 SER A CA 1
ATOM 693 C C . SER A 1 84 ? -12.237 15.240 -0.590 1.00 77.31 84 SER A C 1
ATOM 695 O O . SER A 1 84 ? -11.638 15.660 -1.578 1.00 77.31 84 SER A O 1
ATOM 697 N N . PHE A 1 85 ? -12.277 15.920 0.564 1.00 77.88 85 PHE A N 1
ATOM 698 C CA . PHE A 1 85 ? -11.661 17.241 0.763 1.00 77.88 85 PHE A CA 1
ATOM 699 C C . PHE A 1 85 ? -10.138 17.183 0.935 1.00 77.88 85 PHE A C 1
ATOM 701 O O . PHE A 1 85 ? -9.420 18.122 0.587 1.00 77.88 85 PHE A O 1
ATOM 708 N N . ILE A 1 86 ? -9.632 16.087 1.500 1.00 77.62 86 ILE A N 1
ATOM 709 C CA . ILE A 1 86 ? -8.206 15.887 1.785 1.00 77.62 86 ILE A CA 1
ATOM 710 C C . ILE A 1 86 ? -7.459 15.319 0.567 1.00 77.62 86 ILE A C 1
ATOM 712 O O . ILE A 1 86 ? -6.249 15.519 0.438 1.0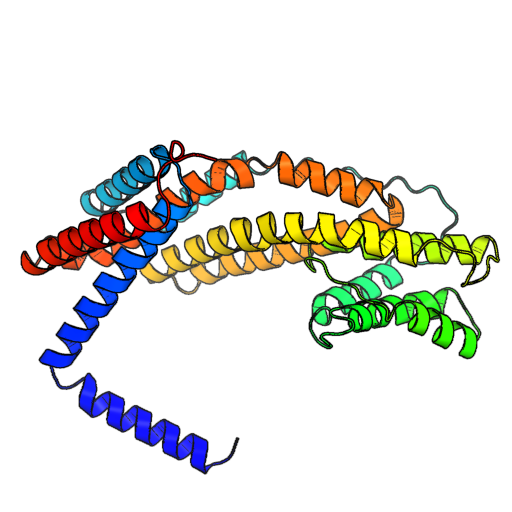0 77.62 86 ILE A O 1
ATOM 716 N N . SER A 1 87 ? -8.154 14.615 -0.328 1.00 68.94 87 SER A N 1
ATOM 717 C CA . SER A 1 87 ? -7.575 13.999 -1.520 1.00 68.94 87 SER A CA 1
ATOM 718 C C . SER A 1 87 ? -7.152 15.057 -2.544 1.00 68.94 87 SER A C 1
ATOM 720 O O . SER A 1 87 ? -7.967 15.609 -3.281 1.00 68.94 87 SER A O 1
ATOM 722 N N . ASP A 1 88 ? -5.847 15.319 -2.633 1.00 62.12 88 ASP A N 1
ATOM 723 C CA . ASP A 1 88 ? -5.284 16.212 -3.645 1.00 62.12 88 ASP A CA 1
ATOM 724 C C . ASP A 1 88 ? -5.341 15.543 -5.039 1.00 62.12 88 ASP A C 1
ATOM 726 O O . ASP A 1 88 ? -4.469 14.764 -5.427 1.00 62.12 88 ASP A O 1
ATOM 730 N N . TYR A 1 89 ? -6.368 15.874 -5.831 1.00 54.66 89 TYR A N 1
ATOM 731 C CA . TYR A 1 89 ? -6.581 15.343 -7.191 1.00 54.66 89 TYR A CA 1
ATOM 732 C C . TYR A 1 89 ? -5.480 15.718 -8.208 1.00 54.66 89 TYR A C 1
ATOM 734 O O . TYR A 1 89 ? -5.394 15.123 -9.284 1.00 54.66 89 TYR A O 1
ATOM 742 N N . LYS A 1 90 ? -4.609 16.685 -7.888 1.00 50.12 90 LYS A N 1
ATOM 743 C CA . LYS A 1 90 ? -3.659 17.305 -8.835 1.00 50.12 90 LYS A CA 1
ATOM 744 C C . LYS A 1 90 ? -2.360 16.523 -9.112 1.00 50.12 90 LYS A C 1
ATOM 746 O O . LYS A 1 90 ? -1.486 17.043 -9.792 1.00 50.12 90 LYS A O 1
ATOM 751 N N . ILE A 1 91 ? -2.218 15.266 -8.682 1.00 48.84 91 ILE A N 1
ATOM 752 C CA . ILE A 1 91 ? -0.967 14.480 -8.862 1.00 48.84 91 ILE A CA 1
ATOM 753 C C . ILE A 1 91 ? -0.795 13.914 -10.302 1.00 48.84 91 ILE A C 1
ATOM 755 O O . ILE A 1 91 ? 0.152 13.190 -10.620 1.00 48.84 91 ILE A O 1
ATOM 759 N N . PHE A 1 92 ? -1.700 14.227 -11.234 1.00 51.19 92 PHE A N 1
ATOM 760 C CA . PHE A 1 92 ? -1.735 13.569 -12.545 1.00 51.19 92 PHE A CA 1
ATOM 761 C C . PHE A 1 92 ? -1.903 14.548 -13.709 1.00 51.19 92 PHE A C 1
ATOM 763 O O . PHE A 1 92 ? -2.894 14.498 -14.429 1.00 51.19 92 PHE A O 1
ATOM 770 N N . ALA A 1 93 ? -0.899 15.407 -13.908 1.00 44.06 93 ALA A N 1
ATOM 771 C CA . ALA A 1 93 ? -0.721 16.148 -15.156 1.00 44.06 93 ALA A CA 1
ATOM 772 C C . ALA A 1 93 ? -0.389 15.198 -16.330 1.00 44.06 93 ALA A C 1
ATOM 774 O O . ALA A 1 93 ? 0.243 14.152 -16.137 1.00 44.06 93 ALA A O 1
ATOM 775 N N . GLY A 1 94 ? -0.894 15.552 -17.516 1.00 51.44 94 GLY A N 1
ATOM 776 C CA . GLY A 1 94 ? -0.930 14.727 -18.725 1.00 51.44 94 GLY A CA 1
ATOM 777 C C . GLY A 1 94 ? 0.410 14.542 -19.438 1.00 51.44 94 GLY A C 1
ATOM 778 O O . GLY A 1 94 ? 1.332 15.334 -19.270 1.00 51.44 94 GLY A O 1
ATOM 779 N N . TYR A 1 95 ? 0.459 13.472 -20.242 1.00 54.81 95 TYR A N 1
ATOM 780 C CA . TYR A 1 95 ? 1.597 12.990 -21.031 1.00 54.81 95 TYR A CA 1
ATOM 781 C C . TYR A 1 95 ? 1.960 13.952 -22.169 1.00 54.81 95 TYR A C 1
ATOM 783 O O . TYR A 1 95 ? 1.166 14.104 -23.092 1.00 54.81 95 TYR A O 1
ATOM 791 N N . ASN A 1 96 ? 3.172 14.520 -22.159 1.00 50.34 96 ASN A N 1
ATOM 792 C CA . ASN A 1 96 ? 3.736 15.157 -23.354 1.00 50.34 96 ASN A CA 1
ATOM 793 C C . ASN A 1 96 ? 4.616 14.154 -24.105 1.00 50.34 96 ASN A C 1
ATOM 795 O O . ASN A 1 96 ? 5.596 13.627 -23.580 1.00 50.34 96 ASN A O 1
ATOM 799 N N . ASN A 1 97 ? 4.206 13.863 -25.336 1.00 49.50 97 ASN A N 1
ATOM 800 C CA . ASN A 1 97 ? 4.776 12.842 -26.203 1.00 49.50 97 ASN A CA 1
ATOM 801 C C . ASN A 1 97 ? 5.855 13.469 -27.094 1.00 49.50 97 ASN A C 1
ATOM 803 O O . ASN A 1 97 ? 5.529 14.058 -28.119 1.00 49.50 97 ASN A O 1
ATOM 807 N N . GLN A 1 98 ? 7.132 13.339 -26.735 1.00 48.19 98 GLN A N 1
ATOM 808 C CA . GLN A 1 98 ? 8.237 13.674 -27.641 1.00 48.19 98 GLN A CA 1
ATOM 809 C C . GLN A 1 98 ? 9.411 12.711 -27.430 1.00 48.19 98 GLN A C 1
ATOM 811 O O . GLN A 1 98 ? 10.264 12.938 -26.582 1.00 48.19 98 GLN A O 1
ATOM 816 N N . LYS A 1 99 ? 9.410 11.591 -28.164 1.00 55.22 99 LYS A N 1
ATOM 817 C CA . LYS A 1 99 ? 10.574 10.750 -28.524 1.00 55.22 99 LYS A CA 1
ATOM 818 C C . LYS A 1 99 ? 10.096 9.711 -29.555 1.00 55.22 99 LYS A C 1
ATOM 820 O O . LYS A 1 99 ? 8.961 9.247 -29.454 1.00 55.22 99 LYS A O 1
ATOM 825 N N . ASN A 1 100 ? 10.941 9.320 -30.511 1.00 63.28 100 ASN A N 1
ATOM 826 C CA . ASN A 1 100 ? 10.689 8.148 -31.362 1.00 63.28 100 ASN A CA 1
ATOM 827 C C . ASN A 1 100 ? 10.661 6.893 -30.474 1.00 63.28 100 ASN A C 1
ATOM 829 O O . ASN A 1 100 ? 11.684 6.535 -29.895 1.00 63.28 100 ASN A O 1
ATOM 833 N N . ARG A 1 101 ? 9.491 6.260 -30.318 1.00 80.56 101 ARG A N 1
ATOM 834 C CA . ARG A 1 101 ? 9.296 5.083 -29.452 1.00 80.56 101 ARG A CA 1
ATOM 835 C C . ARG A 1 101 ? 9.050 3.823 -30.285 1.00 80.56 101 ARG A C 1
ATOM 837 O O . ARG A 1 101 ? 8.170 3.805 -31.143 1.00 80.56 101 ARG A O 1
ATOM 844 N N . ILE A 1 102 ? 9.795 2.763 -29.990 1.00 86.81 102 ILE A N 1
ATOM 845 C CA . ILE A 1 102 ? 9.617 1.399 -30.507 1.00 86.81 102 ILE A CA 1
ATOM 846 C C . ILE A 1 102 ? 8.503 0.686 -29.719 1.00 86.81 102 ILE A C 1
ATOM 848 O O . ILE A 1 102 ? 7.689 -0.056 -30.281 1.00 86.81 102 ILE A O 1
ATOM 852 N N . ILE A 1 103 ? 8.461 0.893 -28.401 1.00 92.56 103 ILE A N 1
ATOM 853 C CA . ILE A 1 103 ? 7.562 0.180 -27.492 1.00 92.56 103 ILE A CA 1
ATOM 854 C C . ILE A 1 103 ? 6.167 0.805 -27.536 1.00 92.56 103 ILE A C 1
ATOM 856 O O . ILE A 1 103 ? 5.972 1.994 -27.287 1.00 92.56 103 ILE A O 1
ATOM 860 N N . ARG A 1 104 ? 5.150 -0.017 -27.820 1.00 92.38 104 ARG A N 1
ATOM 861 C CA . ARG A 1 104 ? 3.757 0.446 -27.868 1.00 92.38 104 ARG A CA 1
ATOM 862 C C . ARG A 1 104 ? 3.142 0.421 -26.473 1.00 92.38 104 ARG A C 1
ATOM 864 O O . ARG A 1 104 ? 3.450 -0.447 -25.659 1.00 92.38 104 ARG A O 1
ATOM 871 N N . LYS A 1 105 ? 2.139 1.274 -26.238 1.00 92.12 105 LYS A N 1
ATOM 872 C CA . LYS A 1 105 ? 1.376 1.300 -24.975 1.00 92.12 105 LYS A CA 1
ATOM 873 C C . LYS A 1 105 ? 0.844 -0.079 -24.567 1.00 92.12 105 LYS A C 1
ATOM 875 O O . LYS A 1 105 ? 0.932 -0.433 -23.401 1.00 92.12 105 LYS A O 1
ATOM 880 N N . ARG A 1 106 ? 0.351 -0.884 -25.517 1.00 94.75 106 ARG A N 1
ATOM 881 C CA . ARG A 1 106 ? -0.116 -2.260 -25.249 1.00 94.75 106 ARG A CA 1
ATOM 882 C C . ARG A 1 106 ? 0.968 -3.162 -24.648 1.00 94.75 106 ARG A C 1
ATOM 884 O O . ARG A 1 106 ? 0.666 -3.979 -23.787 1.00 94.75 106 ARG A O 1
ATOM 891 N N . ASP A 1 107 ? 2.222 -2.981 -25.062 1.00 96.75 107 ASP A N 1
ATOM 892 C CA . ASP A 1 107 ? 3.349 -3.767 -24.564 1.00 96.75 107 ASP A CA 1
ATOM 893 C C . ASP A 1 107 ? 3.674 -3.350 -23.117 1.00 96.75 107 ASP A C 1
ATOM 895 O O . ASP A 1 107 ? 3.898 -4.204 -22.261 1.00 96.75 107 ASP A O 1
ATOM 899 N N . LEU A 1 108 ? 3.592 -2.048 -22.813 1.00 96.88 108 LEU A N 1
ATOM 900 C CA . LEU A 1 108 ? 3.729 -1.525 -21.447 1.00 96.88 108 LEU A CA 1
ATOM 901 C C . LEU A 1 108 ? 2.606 -2.011 -20.526 1.00 96.88 108 LEU A C 1
ATOM 903 O O . LEU A 1 108 ? 2.876 -2.410 -19.399 1.00 96.88 108 LEU A O 1
ATOM 907 N N . VAL A 1 109 ? 1.351 -2.004 -20.995 1.00 97.69 109 VAL A N 1
ATOM 908 C CA . VAL A 1 109 ? 0.198 -2.493 -20.215 1.00 97.69 109 VAL A CA 1
ATOM 909 C C . VAL A 1 109 ? 0.381 -3.970 -19.876 1.00 97.69 109 VAL A C 1
ATOM 911 O O . VAL A 1 109 ? 0.153 -4.365 -18.738 1.00 97.69 109 VAL A O 1
ATOM 914 N N . TYR A 1 110 ? 0.823 -4.777 -20.842 1.00 98.00 110 TYR A N 1
ATOM 915 C CA . TYR A 1 110 ? 1.055 -6.201 -20.626 1.00 98.00 110 TYR A CA 1
ATOM 916 C C . TYR A 1 110 ? 2.219 -6.462 -19.656 1.00 98.00 110 TYR A C 1
ATOM 918 O O . TYR A 1 110 ? 2.100 -7.292 -18.758 1.00 98.00 110 TYR A O 1
ATOM 926 N N . SER A 1 111 ? 3.313 -5.705 -19.775 1.00 98.12 111 SER A N 1
ATOM 927 C CA . SER A 1 111 ? 4.442 -5.759 -18.836 1.00 98.12 111 SER A CA 1
ATOM 928 C C . SER A 1 111 ? 4.016 -5.378 -17.409 1.00 98.12 111 SER A C 1
ATOM 930 O O . SER A 1 111 ? 4.290 -6.106 -16.453 1.00 98.12 111 SER A O 1
ATOM 932 N N . TRP A 1 112 ? 3.249 -4.291 -17.270 1.00 98.31 112 TRP A N 1
ATOM 933 C CA . TRP A 1 112 ? 2.652 -3.875 -16.001 1.00 98.31 112 TRP A CA 1
ATOM 934 C C . TRP A 1 112 ? 1.716 -4.941 -15.422 1.00 98.31 112 TRP A C 1
ATOM 936 O O . TRP A 1 112 ? 1.768 -5.208 -14.224 1.00 98.31 112 TRP A O 1
ATOM 946 N N . PHE A 1 113 ? 0.884 -5.569 -16.256 1.00 97.75 113 PHE A N 1
ATOM 947 C CA . PHE A 1 113 ? -0.021 -6.634 -15.831 1.00 97.75 113 PHE A CA 1
ATOM 948 C C . PHE A 1 113 ? 0.747 -7.832 -15.263 1.00 97.75 113 PHE A C 1
ATOM 950 O O . PHE A 1 113 ? 0.377 -8.346 -14.206 1.00 97.75 113 PHE A O 1
ATOM 957 N N . ILE A 1 114 ? 1.844 -8.242 -15.912 1.00 97.38 114 ILE A N 1
ATOM 958 C CA . ILE A 1 114 ? 2.723 -9.293 -15.385 1.00 97.38 114 ILE A CA 1
ATOM 959 C C . ILE A 1 114 ? 3.280 -8.875 -14.023 1.00 97.38 114 ILE A C 1
ATOM 961 O O . ILE A 1 114 ? 3.146 -9.622 -13.057 1.00 97.38 114 ILE A O 1
ATOM 965 N N . TRP A 1 115 ? 3.857 -7.675 -13.916 1.00 97.25 115 TRP A N 1
ATOM 966 C CA . TRP A 1 115 ? 4.400 -7.193 -12.645 1.00 97.25 115 TRP A CA 1
ATOM 967 C C . TRP A 1 115 ? 3.340 -7.178 -11.537 1.00 97.25 115 TRP A C 1
ATOM 969 O O . TRP A 1 115 ? 3.573 -7.682 -10.443 1.00 97.25 115 TRP A O 1
ATOM 979 N N . LYS A 1 116 ? 2.147 -6.648 -11.824 1.00 95.88 116 LYS A N 1
ATOM 980 C CA . LYS A 1 116 ? 1.079 -6.486 -10.835 1.00 95.88 116 LYS A CA 1
ATOM 981 C C . LYS A 1 116 ? 0.599 -7.816 -10.250 1.00 95.88 116 LYS A C 1
ATOM 983 O O . LYS A 1 116 ? 0.265 -7.853 -9.068 1.00 95.88 116 LYS A O 1
ATOM 988 N N . ASN A 1 117 ? 0.550 -8.873 -11.057 1.00 94.62 117 ASN A N 1
ATOM 989 C CA . ASN A 1 117 ? 0.061 -10.181 -10.620 1.00 94.62 117 ASN A CA 1
ATOM 990 C C . ASN A 1 117 ? 1.172 -11.085 -10.071 1.00 94.62 117 ASN A C 1
ATOM 992 O O . ASN A 1 117 ? 0.897 -11.915 -9.212 1.00 94.62 117 ASN A O 1
ATOM 996 N N . PHE A 1 118 ? 2.414 -10.923 -10.542 1.00 94.81 118 PHE A N 1
ATOM 997 C CA . PHE A 1 118 ? 3.499 -11.872 -10.270 1.00 94.81 118 PHE A CA 1
ATOM 998 C C . PHE A 1 118 ? 4.689 -11.291 -9.490 1.00 94.81 118 PHE A C 1
ATOM 1000 O O . PHE A 1 118 ? 5.679 -11.998 -9.303 1.00 94.81 118 PHE A O 1
ATOM 1007 N N . SER A 1 119 ? 4.621 -10.043 -9.005 1.00 93.25 119 SER A N 1
ATOM 1008 C CA . SER A 1 119 ? 5.715 -9.382 -8.262 1.00 93.25 119 SER A CA 1
ATOM 1009 C C . SER A 1 119 ? 6.238 -10.189 -7.067 1.00 93.25 119 SER A C 1
ATOM 1011 O O . SER A 1 119 ? 7.436 -10.161 -6.792 1.00 93.25 119 SER A O 1
ATOM 1013 N N . HIS A 1 120 ? 5.367 -10.947 -6.392 1.00 91.69 120 HIS A N 1
ATOM 1014 C CA . HIS A 1 120 ? 5.709 -11.771 -5.226 1.00 91.69 120 HIS A CA 1
ATOM 1015 C C . HIS A 1 120 ? 5.744 -13.284 -5.497 1.00 91.69 120 HIS A C 1
ATOM 1017 O O . HIS A 1 120 ? 5.951 -14.060 -4.569 1.00 91.69 120 HIS A O 1
ATOM 1023 N N . SER A 1 121 ? 5.560 -13.735 -6.740 1.00 85.62 121 SER A N 1
ATOM 1024 C CA . SER A 1 121 ? 5.413 -15.172 -7.030 1.00 85.62 121 SER A CA 1
ATOM 1025 C C . SER A 1 121 ? 6.721 -15.966 -6.963 1.00 85.62 121 SER A C 1
ATOM 1027 O O . SER A 1 121 ? 6.674 -17.174 -6.762 1.00 85.62 121 SER A O 1
ATOM 1029 N N . CYS A 1 122 ? 7.878 -15.312 -7.119 1.00 84.44 122 CYS A N 1
ATOM 1030 C CA . CYS A 1 122 ? 9.191 -15.968 -7.175 1.00 84.44 122 CYS A CA 1
ATOM 1031 C C . CYS A 1 122 ? 10.205 -15.294 -6.237 1.00 84.44 122 CYS A C 1
ATOM 1033 O O . CYS A 1 122 ? 11.222 -14.776 -6.697 1.00 84.44 122 CYS A O 1
ATOM 1035 N N . TYR A 1 123 ? 9.911 -15.271 -4.935 1.00 85.62 123 TYR A N 1
ATOM 1036 C CA . TYR A 1 123 ? 10.816 -14.735 -3.915 1.00 85.62 123 TYR A CA 1
ATOM 1037 C C . TYR A 1 123 ? 11.967 -15.702 -3.614 1.00 85.62 123 TYR A C 1
ATOM 1039 O O . TYR A 1 123 ? 11.738 -16.858 -3.269 1.00 85.62 123 TYR A O 1
ATOM 1047 N N . SER A 1 124 ? 13.201 -15.207 -3.664 1.00 89.94 124 SER A N 1
ATOM 1048 C CA . SER A 1 124 ? 14.368 -15.880 -3.084 1.00 89.94 124 SER A CA 1
ATOM 1049 C C . SER A 1 124 ? 15.150 -14.902 -2.213 1.00 89.94 124 SER A C 1
ATOM 1051 O O . SER A 1 124 ? 15.153 -13.706 -2.490 1.00 89.94 124 SER A O 1
ATOM 1053 N N . TYR A 1 125 ? 15.832 -15.371 -1.168 1.00 89.00 125 TYR A N 1
ATOM 1054 C CA . TYR A 1 125 ? 16.630 -14.477 -0.316 1.00 89.00 125 TYR A CA 1
ATOM 1055 C C . TYR A 1 125 ? 17.762 -13.779 -1.085 1.00 89.00 125 TYR A C 1
ATOM 1057 O O . TYR A 1 125 ? 18.095 -12.637 -0.786 1.00 89.00 125 TYR A O 1
ATOM 1065 N N . GLU A 1 126 ? 18.293 -14.424 -2.124 1.00 88.94 126 GLU A N 1
ATOM 1066 C CA . GLU A 1 126 ? 19.362 -13.870 -2.959 1.00 88.94 126 GLU A CA 1
ATOM 1067 C C . GLU A 1 126 ? 18.891 -12.752 -3.899 1.00 88.94 126 GLU A C 1
ATOM 1069 O O . GLU A 1 126 ? 19.657 -11.840 -4.204 1.00 88.94 126 GLU A O 1
ATOM 1074 N N . ARG A 1 127 ? 17.654 -12.827 -4.417 1.00 89.56 127 ARG A N 1
ATOM 1075 C CA . ARG A 1 127 ? 17.199 -11.965 -5.531 1.00 89.56 127 ARG A CA 1
ATOM 1076 C C . ARG A 1 127 ? 15.882 -11.231 -5.269 1.00 89.56 127 ARG A C 1
ATOM 1078 O O . ARG A 1 127 ? 15.546 -10.318 -6.023 1.00 89.56 127 ARG A O 1
ATOM 1085 N N . LEU A 1 128 ? 15.154 -11.594 -4.215 1.00 93.94 128 LEU A N 1
ATOM 1086 C CA . LEU A 1 128 ? 13.818 -11.109 -3.858 1.00 93.94 128 LEU A CA 1
ATOM 1087 C C . LEU A 1 128 ? 12.893 -11.047 -5.084 1.00 93.94 128 LEU A C 1
ATOM 1089 O O . LEU A 1 128 ? 12.595 -12.085 -5.665 1.00 93.94 128 LEU A O 1
ATOM 1093 N N . MET A 1 129 ? 12.465 -9.859 -5.517 1.00 95.19 129 MET A N 1
ATOM 1094 C CA . MET A 1 129 ? 11.565 -9.676 -6.663 1.00 95.19 129 MET A CA 1
ATOM 1095 C C . MET A 1 129 ? 12.288 -9.654 -8.024 1.00 95.19 129 MET A C 1
ATOM 1097 O O . MET A 1 129 ? 11.652 -9.411 -9.051 1.00 95.19 129 MET A O 1
ATOM 1101 N N . GLY A 1 130 ? 13.603 -9.889 -8.075 1.00 94.44 130 GLY A N 1
ATOM 1102 C CA . GLY A 1 130 ? 14.410 -9.823 -9.301 1.00 94.44 130 GLY A CA 1
ATOM 1103 C C . GLY A 1 130 ? 13.887 -10.710 -10.432 1.00 94.44 130 GLY A C 1
ATOM 1104 O O . GLY A 1 130 ? 13.777 -10.280 -11.579 1.00 94.44 130 GLY A O 1
ATOM 1105 N N . MET A 1 131 ? 13.455 -11.933 -10.109 1.00 95.00 131 MET A N 1
ATOM 1106 C CA . MET A 1 131 ? 12.866 -12.847 -11.097 1.00 95.00 131 MET A CA 1
ATOM 1107 C C . MET A 1 131 ? 11.530 -12.335 -11.645 1.00 95.00 131 MET A C 1
ATOM 1109 O O . MET A 1 131 ? 11.267 -12.449 -12.843 1.00 95.00 131 MET A O 1
ATOM 1113 N N . ALA A 1 132 ? 10.699 -11.729 -10.796 1.00 95.44 132 ALA A N 1
ATOM 1114 C CA . ALA A 1 132 ? 9.446 -11.119 -11.226 1.00 95.44 132 ALA A CA 1
ATOM 1115 C C . ALA A 1 132 ? 9.686 -9.869 -12.088 1.00 95.44 132 ALA A C 1
ATOM 1117 O O . ALA A 1 132 ? 8.979 -9.657 -13.077 1.00 95.44 132 ALA A O 1
ATOM 1118 N N . PHE A 1 133 ? 10.726 -9.088 -11.775 1.00 95.75 133 PHE A N 1
ATOM 1119 C CA . PHE A 1 133 ? 11.163 -7.967 -12.605 1.00 95.75 133 PHE A CA 1
ATOM 1120 C C . PHE A 1 133 ? 11.540 -8.474 -14.002 1.00 95.75 133 PHE A C 1
ATOM 1122 O O . PHE A 1 133 ? 10.971 -8.020 -14.995 1.00 95.75 133 PHE A O 1
ATOM 1129 N N . ALA A 1 134 ? 12.426 -9.471 -14.093 1.00 95.44 134 ALA A N 1
ATOM 1130 C CA . ALA A 1 134 ? 12.822 -10.079 -15.364 1.00 95.44 134 ALA A CA 1
ATOM 1131 C C . ALA A 1 134 ? 11.619 -10.644 -16.144 1.00 95.44 134 ALA A C 1
ATOM 1133 O O . ALA A 1 134 ? 11.511 -10.447 -17.357 1.00 95.44 134 ALA A O 1
ATOM 1134 N N . HIS A 1 135 ? 10.669 -11.283 -15.451 1.00 96.19 135 HIS A N 1
ATOM 1135 C CA . HIS A 1 135 ? 9.433 -11.775 -16.058 1.00 96.19 135 HIS A CA 1
ATOM 1136 C C . HIS A 1 135 ? 8.599 -10.639 -16.670 1.00 96.19 135 HIS A C 1
ATOM 1138 O O . HIS A 1 135 ? 8.147 -10.766 -17.811 1.00 96.19 135 HIS A O 1
ATOM 1144 N N . SER A 1 136 ? 8.457 -9.508 -15.970 1.00 96.81 136 SER A N 1
ATOM 1145 C CA . SER A 1 136 ? 7.738 -8.337 -16.490 1.00 96.81 136 SER A CA 1
ATOM 1146 C C . SER A 1 136 ? 8.384 -7.752 -17.752 1.00 96.81 136 SER A C 1
ATOM 1148 O O . SER A 1 136 ? 7.683 -7.221 -18.610 1.00 96.81 136 SER A O 1
ATOM 1150 N N . MET A 1 137 ? 9.697 -7.914 -17.934 1.00 96.50 137 MET A N 1
ATOM 1151 C CA . MET A 1 137 ? 10.433 -7.402 -19.096 1.00 96.50 137 MET A CA 1
ATOM 1152 C C . MET A 1 137 ? 10.367 -8.321 -20.328 1.00 96.50 137 MET A C 1
ATOM 1154 O O . MET A 1 137 ? 10.785 -7.935 -21.421 1.00 96.50 137 MET A O 1
ATOM 1158 N N . LYS A 1 138 ? 9.831 -9.541 -20.193 1.00 95.50 138 LYS A N 1
ATOM 1159 C CA . LYS A 1 138 ? 9.854 -10.575 -21.243 1.00 95.50 138 LYS A CA 1
ATOM 1160 C C . LYS A 1 138 ? 9.283 -10.099 -22.580 1.00 95.50 138 LYS A C 1
ATOM 1162 O O . LYS A 1 138 ? 9.875 -10.352 -23.627 1.00 95.50 138 LYS A O 1
ATOM 1167 N N . ASN A 1 139 ? 8.114 -9.458 -22.577 1.00 95.88 139 ASN A N 1
ATOM 1168 C CA . ASN A 1 139 ? 7.480 -8.989 -23.813 1.00 95.88 139 ASN A CA 1
ATOM 1169 C C . ASN A 1 139 ? 8.150 -7.726 -24.370 1.00 95.88 139 ASN A C 1
ATOM 1171 O O . ASN A 1 139 ? 8.143 -7.524 -25.581 1.00 95.88 139 ASN A O 1
ATOM 1175 N N . ILE A 1 140 ? 8.745 -6.913 -23.495 1.00 97.25 140 ILE A N 1
ATOM 1176 C CA . ILE A 1 140 ? 9.497 -5.719 -23.872 1.00 97.25 140 ILE A CA 1
ATOM 1177 C C . ILE A 1 140 ? 10.722 -6.119 -24.694 1.00 97.25 140 ILE A C 1
ATOM 1179 O O . ILE A 1 140 ? 10.882 -5.653 -25.820 1.00 97.25 140 ILE A O 1
ATOM 1183 N N . PHE A 1 141 ? 11.532 -7.061 -24.206 1.00 96.19 141 PHE A N 1
ATOM 1184 C CA . PHE A 1 141 ? 12.719 -7.497 -24.945 1.00 96.19 141 PHE A CA 1
ATOM 1185 C C . PHE A 1 141 ? 12.400 -8.210 -26.250 1.00 96.19 141 PHE A C 1
ATOM 1187 O O . PHE A 1 141 ? 13.081 -7.972 -27.240 1.00 96.19 141 PHE A O 1
ATOM 1194 N N . LYS A 1 142 ? 11.315 -8.992 -26.296 1.00 94.88 142 LYS A N 1
ATOM 1195 C CA . LYS A 1 142 ? 10.814 -9.574 -27.552 1.00 94.88 142 LYS A CA 1
ATOM 1196 C C . LYS A 1 142 ? 10.405 -8.531 -28.598 1.00 94.88 142 LYS A C 1
ATOM 1198 O O . LYS A 1 142 ? 10.317 -8.867 -29.772 1.00 94.88 142 LYS A O 1
ATOM 1203 N N . ARG A 1 143 ? 10.087 -7.298 -28.186 1.00 94.81 143 ARG A N 1
ATOM 1204 C CA . ARG A 1 143 ? 9.802 -6.183 -29.102 1.00 94.81 143 ARG A CA 1
ATOM 1205 C C . ARG A 1 143 ? 11.082 -5.455 -29.517 1.00 94.81 143 ARG A C 1
ATOM 1207 O O . ARG A 1 143 ? 11.158 -5.018 -30.658 1.00 94.81 143 ARG A O 1
ATOM 1214 N N . LEU A 1 144 ? 12.044 -5.301 -28.605 1.00 93.00 144 LEU A N 1
ATOM 1215 C CA . LEU A 1 144 ? 13.298 -4.582 -28.859 1.00 93.00 144 LEU A CA 1
ATOM 1216 C C . LEU A 1 144 ? 14.293 -5.382 -29.715 1.00 93.00 144 LEU A C 1
ATOM 1218 O O . LEU A 1 144 ? 15.062 -4.786 -30.468 1.00 93.00 144 LEU A O 1
ATOM 1222 N N . TYR A 1 145 ? 14.285 -6.712 -29.603 1.00 92.50 145 TYR A N 1
ATOM 1223 C CA . TYR A 1 145 ? 15.258 -7.592 -30.246 1.00 92.50 145 TYR A CA 1
ATOM 1224 C C . TYR A 1 145 ? 14.568 -8.740 -30.989 1.00 92.50 145 TYR A C 1
ATOM 1226 O O . TYR A 1 145 ? 13.662 -9.383 -30.459 1.00 92.50 145 TYR A O 1
ATOM 1234 N N . SER A 1 146 ? 15.033 -9.011 -32.210 1.00 89.81 146 SER A N 1
ATOM 1235 C CA . SER A 1 146 ? 14.541 -10.102 -33.063 1.00 89.81 146 SER A CA 1
ATOM 1236 C C . SER A 1 146 ? 15.208 -11.444 -32.741 1.00 89.81 146 SER A C 1
ATOM 1238 O O . SER A 1 146 ? 14.590 -12.497 -32.883 1.00 89.81 146 SER A O 1
ATOM 1240 N N . ASP A 1 147 ? 16.471 -11.401 -32.310 1.00 93.38 147 ASP A N 1
ATOM 1241 C CA . ASP A 1 147 ? 17.285 -12.578 -32.014 1.00 93.38 147 ASP A CA 1
ATOM 1242 C C . ASP A 1 147 ? 16.953 -13.183 -30.638 1.00 93.38 147 ASP A C 1
ATOM 1244 O O . ASP A 1 147 ? 16.885 -12.480 -29.624 1.00 93.38 147 ASP A O 1
ATOM 1248 N N . ARG A 1 148 ? 16.762 -14.507 -30.592 1.00 92.62 148 ARG A N 1
ATOM 1249 C CA . ARG A 1 148 ? 16.333 -15.212 -29.373 1.00 92.62 148 ARG A CA 1
ATOM 1250 C C . ARG A 1 148 ? 17.416 -15.223 -28.301 1.00 92.62 148 ARG A C 1
ATOM 1252 O O . ARG A 1 148 ? 17.080 -15.093 -27.121 1.00 92.62 148 ARG A O 1
ATOM 1259 N N . ASP A 1 149 ? 18.680 -15.354 -28.689 1.00 92.44 149 ASP A N 1
ATOM 1260 C CA . ASP A 1 149 ? 19.791 -15.414 -27.739 1.00 92.44 149 ASP A CA 1
ATOM 1261 C C . ASP A 1 149 ? 20.019 -14.056 -27.079 1.00 92.44 149 ASP A C 1
ATOM 1263 O O . ASP A 1 149 ? 20.185 -13.965 -25.859 1.00 92.44 149 ASP A O 1
ATOM 1267 N N . THR A 1 150 ? 19.899 -12.983 -27.856 1.00 89.75 150 THR A N 1
ATOM 1268 C CA . THR A 1 150 ? 19.924 -11.602 -27.370 1.00 89.75 150 THR A CA 1
ATOM 1269 C C . THR A 1 150 ? 18.776 -11.339 -26.395 1.00 89.75 150 THR A C 1
ATOM 1271 O O . THR A 1 150 ? 19.006 -10.820 -25.303 1.00 89.75 150 THR A O 1
ATOM 1274 N N . VAL A 1 151 ? 17.548 -11.764 -26.722 1.00 93.00 151 VAL A N 1
ATOM 1275 C CA . VAL A 1 151 ? 16.396 -11.655 -25.805 1.00 93.00 151 VAL A CA 1
ATOM 1276 C C . VAL A 1 151 ? 16.650 -12.413 -24.501 1.00 93.00 151 VAL A C 1
ATOM 1278 O O . VAL A 1 151 ? 16.365 -11.892 -23.422 1.00 93.00 151 VAL A O 1
ATOM 1281 N N . ARG A 1 152 ? 17.196 -13.634 -24.570 1.00 92.19 152 ARG A N 1
ATOM 1282 C CA . ARG A 1 152 ? 17.517 -14.435 -23.380 1.00 92.19 152 ARG A CA 1
ATOM 1283 C C . ARG A 1 152 ? 18.544 -13.727 -22.495 1.00 92.19 152 ARG A C 1
ATOM 1285 O O . ARG A 1 152 ? 18.320 -13.630 -21.288 1.00 92.19 152 ARG A O 1
ATOM 1292 N N . LYS A 1 153 ? 19.635 -13.222 -23.079 1.00 90.75 153 LYS A N 1
ATOM 1293 C CA . LYS A 1 153 ? 20.683 -12.481 -22.356 1.00 90.75 153 LYS A CA 1
ATOM 1294 C C . LYS A 1 153 ? 20.126 -11.211 -21.703 1.00 90.75 153 LYS A C 1
ATOM 1296 O O . LYS A 1 153 ? 20.381 -10.982 -20.523 1.00 90.75 153 LYS A O 1
ATOM 1301 N N . ALA A 1 154 ? 19.292 -10.456 -22.420 1.00 90.31 154 ALA A N 1
ATOM 1302 C CA . ALA A 1 154 ? 18.648 -9.243 -21.912 1.00 90.31 154 ALA A CA 1
ATOM 1303 C C . ALA A 1 154 ? 17.676 -9.517 -20.750 1.00 90.31 154 ALA A C 1
ATOM 1305 O O . ALA A 1 154 ? 17.634 -8.779 -19.773 1.00 90.31 154 ALA A O 1
ATOM 1306 N N . ILE A 1 155 ? 16.904 -10.607 -20.806 1.00 93.00 155 ILE A N 1
ATOM 1307 C CA . ILE A 1 155 ? 16.044 -11.000 -19.678 1.00 93.00 155 ILE A CA 1
ATOM 1308 C C . ILE A 1 155 ? 16.905 -11.415 -18.478 1.00 93.00 155 ILE A C 1
ATOM 1310 O O . ILE A 1 155 ? 16.616 -11.024 -17.346 1.00 93.00 155 ILE A O 1
ATOM 1314 N N . HIS A 1 156 ? 17.966 -12.191 -18.718 1.00 91.19 156 HIS A N 1
ATOM 1315 C CA . HIS A 1 156 ? 18.847 -12.683 -17.663 1.00 91.19 156 HIS A CA 1
ATOM 1316 C C . HIS A 1 156 ? 19.535 -11.544 -16.894 1.00 91.19 156 HIS A C 1
ATOM 1318 O O . HIS A 1 156 ? 19.610 -11.608 -15.665 1.00 91.19 156 HIS A O 1
ATOM 1324 N N . SER A 1 157 ? 19.961 -10.473 -17.574 1.00 88.44 157 SER A N 1
ATOM 1325 C CA . SER A 1 157 ? 20.613 -9.316 -16.934 1.00 88.44 157 SER A CA 1
ATOM 1326 C C . SER A 1 157 ? 19.720 -8.586 -15.920 1.00 88.44 157 SER A C 1
ATOM 1328 O O . SER A 1 157 ? 20.219 -7.910 -15.023 1.00 88.44 157 SER A O 1
ATOM 1330 N N . HIS A 1 158 ? 18.399 -8.765 -15.985 1.00 92.94 158 HIS A N 1
ATOM 1331 C CA . HIS A 1 158 ? 17.457 -8.174 -15.035 1.00 92.94 158 HIS A CA 1
ATOM 1332 C C . HIS A 1 158 ? 16.976 -9.114 -13.930 1.00 92.94 158 HIS A C 1
ATOM 1334 O O . HIS A 1 158 ? 16.070 -8.742 -13.188 1.00 92.94 158 HIS A O 1
ATOM 1340 N N . THR A 1 159 ? 17.593 -10.288 -13.788 1.00 92.88 159 THR A N 1
ATOM 1341 C CA . THR A 1 159 ? 17.317 -11.223 -12.682 1.00 92.88 159 THR A CA 1
ATOM 1342 C C . THR A 1 159 ? 18.041 -10.862 -11.381 1.00 92.88 159 THR A C 1
ATOM 1344 O O . THR A 1 159 ? 17.886 -11.556 -10.378 1.00 92.88 159 THR A O 1
ATOM 1347 N N . GLU A 1 160 ? 18.834 -9.791 -11.398 1.00 91.56 160 GLU A N 1
ATOM 1348 C CA . GLU A 1 160 ? 19.510 -9.229 -10.230 1.00 91.56 160 GLU A CA 1
ATOM 1349 C C . GLU A 1 160 ? 18.544 -8.874 -9.090 1.00 91.56 160 GLU A C 1
ATOM 1351 O O . GLU A 1 160 ? 17.345 -8.683 -9.301 1.00 91.56 160 GLU A O 1
ATOM 1356 N N . PHE A 1 161 ? 19.096 -8.727 -7.884 1.00 92.25 161 PHE A N 1
ATOM 1357 C CA . PHE A 1 161 ? 18.354 -8.314 -6.699 1.00 92.25 161 PHE A CA 1
ATOM 1358 C C . PHE A 1 161 ? 17.489 -7.078 -6.969 1.00 92.25 161 PHE A C 1
ATOM 1360 O O . PHE A 1 161 ? 17.999 -6.028 -7.366 1.00 92.25 161 PHE A O 1
ATOM 1367 N N . PHE A 1 162 ? 16.186 -7.205 -6.719 1.00 94.31 162 PHE A N 1
ATOM 1368 C CA . PHE A 1 162 ? 15.235 -6.101 -6.770 1.00 94.31 162 PHE A CA 1
ATOM 1369 C C . PHE A 1 162 ? 14.248 -6.215 -5.615 1.00 94.31 162 PHE A C 1
ATOM 1371 O O . PHE A 1 162 ? 13.630 -7.261 -5.431 1.00 94.31 162 PHE A O 1
ATOM 1378 N N . ASN A 1 163 ? 14.090 -5.144 -4.838 1.00 93.94 163 ASN A N 1
ATOM 1379 C CA . ASN A 1 163 ? 13.098 -5.097 -3.772 1.00 93.94 163 ASN A CA 1
ATOM 1380 C C . ASN A 1 163 ? 12.544 -3.688 -3.600 1.00 93.94 163 ASN A C 1
ATOM 1382 O O . ASN A 1 163 ? 13.285 -2.733 -3.380 1.00 93.94 163 ASN A O 1
ATOM 1386 N N . THR A 1 164 ? 11.231 -3.556 -3.716 1.00 94.44 164 THR A N 1
ATOM 1387 C CA . THR A 1 164 ? 10.525 -2.290 -3.547 1.00 94.44 164 THR A CA 1
ATOM 1388 C C . THR A 1 164 ? 9.073 -2.567 -3.179 1.00 94.44 164 THR A C 1
ATOM 1390 O O . THR A 1 164 ? 8.613 -3.696 -3.317 1.00 94.44 164 THR A O 1
ATOM 1393 N N . GLU A 1 165 ? 8.316 -1.551 -2.770 1.00 94.12 165 GLU A N 1
ATOM 1394 C CA . GLU A 1 165 ? 6.872 -1.729 -2.624 1.00 94.12 165 GLU A CA 1
ATOM 1395 C C . GLU A 1 165 ? 6.250 -1.850 -4.032 1.00 94.12 165 GLU A C 1
ATOM 1397 O O . GLU A 1 165 ? 6.432 -0.956 -4.871 1.00 94.12 165 GLU A O 1
ATOM 1402 N N . PRO A 1 166 ? 5.540 -2.949 -4.341 1.00 93.44 166 PRO A N 1
ATOM 1403 C CA . PRO A 1 166 ? 5.207 -3.335 -5.713 1.00 93.44 166 PRO A CA 1
ATOM 1404 C C . PRO A 1 166 ? 4.278 -2.357 -6.439 1.00 93.44 166 PRO A C 1
ATOM 1406 O O . PRO A 1 166 ? 4.234 -2.367 -7.671 1.00 93.44 166 PRO A O 1
ATOM 1409 N N . ASN A 1 167 ? 3.528 -1.518 -5.722 1.00 93.44 167 ASN A N 1
ATOM 1410 C CA . ASN A 1 167 ? 2.569 -0.591 -6.320 1.00 93.44 167 ASN A CA 1
ATOM 1411 C C . ASN A 1 167 ? 3.143 0.821 -6.486 1.00 93.44 167 ASN A C 1
ATOM 1413 O O . ASN A 1 167 ? 2.890 1.486 -7.489 1.00 93.44 167 ASN A O 1
ATOM 1417 N N . MET A 1 168 ? 3.939 1.282 -5.530 1.00 91.75 168 MET A N 1
ATOM 1418 C CA . MET A 1 168 ? 4.549 2.604 -5.511 1.00 91.75 168 MET A CA 1
ATOM 1419 C C . MET A 1 168 ? 5.871 2.631 -6.280 1.00 91.75 168 MET A C 1
ATOM 1421 O O . MET A 1 168 ? 6.199 3.655 -6.881 1.00 91.75 168 MET A O 1
ATOM 1425 N N . GLY A 1 169 ? 6.594 1.507 -6.308 1.00 94.06 169 GLY A N 1
ATOM 1426 C CA . GLY A 1 169 ? 7.863 1.326 -7.014 1.00 94.06 169 GLY A CA 1
ATOM 1427 C C . GLY A 1 169 ? 7.732 1.036 -8.514 1.00 94.06 169 GLY A C 1
ATOM 1428 O O . GLY A 1 169 ? 8.742 0.933 -9.213 1.00 94.06 169 GLY A O 1
ATOM 1429 N N . THR A 1 170 ? 6.513 0.962 -9.063 1.00 95.75 170 THR A N 1
ATOM 1430 C CA . THR A 1 170 ? 6.306 0.739 -10.507 1.00 95.75 170 THR A CA 1
ATOM 1431 C C . THR A 1 170 ? 6.940 1.756 -11.460 1.00 95.75 170 THR A C 1
ATOM 1433 O O . THR A 1 170 ? 7.292 1.329 -12.561 1.00 95.75 170 THR A O 1
ATOM 1436 N N . PRO A 1 171 ? 7.172 3.042 -11.111 1.00 95.62 171 PRO A N 1
ATOM 1437 C CA . PRO A 1 171 ? 7.890 3.953 -12.001 1.00 95.62 171 PRO A CA 1
ATOM 1438 C C . PRO A 1 171 ? 9.294 3.477 -12.359 1.00 95.62 171 PRO A C 1
ATOM 1440 O O . PRO A 1 171 ? 9.780 3.801 -13.439 1.00 95.62 171 PRO A O 1
ATOM 1443 N N . ILE A 1 172 ? 9.930 2.677 -11.494 1.00 96.44 172 ILE A N 1
ATOM 1444 C CA . ILE A 1 172 ? 11.245 2.100 -11.778 1.00 96.44 172 ILE A CA 1
ATOM 1445 C C . ILE A 1 172 ? 11.161 1.209 -13.019 1.00 96.44 172 ILE A C 1
ATOM 1447 O O . ILE A 1 172 ? 11.981 1.345 -13.913 1.00 96.44 172 ILE A O 1
ATOM 1451 N N . HIS A 1 173 ? 10.136 0.361 -13.130 1.00 97.12 173 HIS A N 1
ATOM 1452 C CA . HIS A 1 173 ? 9.968 -0.532 -14.279 1.00 97.12 173 HIS A CA 1
ATOM 1453 C C . HIS A 1 173 ? 9.830 0.248 -15.582 1.00 97.12 173 HIS A C 1
ATOM 1455 O O . HIS A 1 173 ? 10.580 0.009 -16.522 1.00 97.12 173 HIS A O 1
ATOM 1461 N N . GLY A 1 174 ? 8.922 1.228 -15.611 1.00 96.06 174 GLY A N 1
ATOM 1462 C CA . GLY A 1 174 ? 8.746 2.084 -16.780 1.00 96.06 174 GLY A CA 1
ATOM 1463 C C . GLY A 1 174 ? 10.042 2.794 -17.171 1.00 96.06 174 GLY A C 1
ATOM 1464 O O . GLY A 1 174 ? 10.410 2.795 -18.344 1.00 96.06 174 GLY A O 1
ATOM 1465 N N . TYR A 1 175 ? 10.773 3.337 -16.193 1.00 95.38 175 TYR A N 1
ATOM 1466 C CA . TYR A 1 175 ? 12.029 4.032 -16.461 1.00 95.38 175 TYR A CA 1
ATOM 1467 C C . TYR A 1 175 ? 13.096 3.087 -17.020 1.00 95.38 175 TYR A C 1
ATOM 1469 O O . TYR A 1 175 ? 13.707 3.401 -18.039 1.00 95.38 175 TYR A O 1
ATOM 1477 N N . ILE A 1 176 ? 13.268 1.901 -16.434 1.00 95.62 176 ILE A N 1
ATOM 1478 C CA . ILE A 1 176 ? 14.210 0.894 -16.939 1.00 95.62 176 ILE A CA 1
ATOM 1479 C C . ILE A 1 176 ? 13.840 0.468 -18.365 1.00 95.62 176 ILE A C 1
ATOM 1481 O O . ILE A 1 176 ? 14.718 0.400 -19.215 1.00 95.62 176 ILE A O 1
ATOM 1485 N N . ILE A 1 177 ? 12.551 0.282 -18.669 1.00 96.00 177 ILE A N 1
ATOM 1486 C CA . ILE A 1 177 ? 12.088 0.009 -20.039 1.00 96.00 177 ILE A CA 1
ATOM 1487 C C . ILE A 1 177 ? 12.495 1.135 -21.000 1.00 96.00 177 ILE A C 1
ATOM 1489 O O . ILE A 1 177 ? 12.946 0.859 -22.110 1.00 96.00 177 ILE A O 1
ATOM 1493 N N . SER A 1 178 ? 12.364 2.396 -20.581 1.00 93.44 178 SER A N 1
ATOM 1494 C CA . SER A 1 178 ? 12.762 3.539 -21.410 1.00 93.44 178 SER A CA 1
ATOM 1495 C C . SER A 1 178 ? 14.276 3.604 -21.648 1.00 93.44 178 SER A C 1
ATOM 1497 O O . SER A 1 178 ? 14.698 3.990 -22.735 1.00 93.44 178 SER A O 1
ATOM 1499 N N . LEU A 1 179 ? 15.084 3.185 -20.667 1.00 92.88 179 LEU A N 1
ATOM 1500 C CA . LEU A 1 179 ? 16.541 3.119 -20.790 1.00 92.88 179 LEU A CA 1
ATOM 1501 C C . LEU A 1 179 ? 16.984 1.967 -21.697 1.00 92.88 179 LEU A C 1
ATOM 1503 O O . LEU A 1 179 ? 17.881 2.154 -22.507 1.00 92.88 179 LEU A O 1
ATOM 1507 N N . GLU A 1 180 ? 16.345 0.799 -21.605 1.00 93.31 180 GLU A N 1
ATOM 1508 C CA . GLU A 1 180 ? 16.630 -0.336 -22.495 1.00 93.31 180 GLU A CA 1
ATOM 1509 C C . GLU A 1 180 ? 16.252 -0.032 -23.954 1.00 93.31 180 GLU A C 1
ATOM 1511 O O . GLU A 1 180 ? 16.944 -0.442 -24.885 1.00 93.31 180 GLU A O 1
ATOM 1516 N N . GLU A 1 181 ? 15.173 0.723 -24.168 1.00 92.38 181 GLU A N 1
ATOM 1517 C CA . GLU A 1 181 ? 14.811 1.228 -25.493 1.00 92.38 181 GLU A CA 1
ATOM 1518 C C . GLU A 1 181 ? 15.845 2.231 -26.027 1.00 92.38 181 GLU A C 1
ATOM 1520 O O . GLU A 1 181 ? 16.239 2.144 -27.188 1.00 92.38 181 GLU A O 1
ATOM 1525 N N . GLU A 1 182 ? 16.322 3.154 -25.187 1.00 89.69 182 GLU A N 1
ATOM 1526 C CA . GLU A 1 182 ? 17.362 4.118 -25.564 1.00 89.69 182 GLU A CA 1
ATOM 1527 C C . GLU A 1 182 ? 18.702 3.430 -25.864 1.00 89.69 182 GLU A C 1
ATOM 1529 O O . GLU A 1 182 ? 19.314 3.725 -26.891 1.00 89.69 182 GLU A O 1
ATOM 1534 N N . ARG A 1 183 ? 19.101 2.451 -25.041 1.00 88.94 183 ARG A N 1
ATOM 1535 C CA . ARG A 1 183 ? 20.269 1.590 -25.278 1.00 88.94 183 ARG A CA 1
ATOM 1536 C C . ARG A 1 183 ? 20.180 0.924 -26.650 1.00 88.94 183 ARG A C 1
ATOM 1538 O O . ARG A 1 183 ? 21.136 0.957 -27.422 1.00 88.94 183 ARG A O 1
ATOM 1545 N N . LYS A 1 184 ? 19.009 0.367 -26.988 1.00 88.75 184 LYS A N 1
ATOM 1546 C CA . LYS A 1 184 ? 18.779 -0.264 -28.293 1.00 88.75 184 LYS A CA 1
ATOM 1547 C C . LYS A 1 184 ? 18.911 0.732 -29.446 1.00 88.75 184 LYS A C 1
ATOM 1549 O O . LYS A 1 184 ? 19.514 0.395 -30.459 1.00 88.75 184 LYS A O 1
ATOM 1554 N N . LEU A 1 185 ? 18.357 1.935 -29.309 1.00 88.00 185 LEU A N 1
ATOM 1555 C CA . LEU A 1 185 ? 18.435 2.971 -30.346 1.00 88.00 185 LEU A CA 1
ATOM 1556 C C . LEU A 1 185 ? 19.867 3.480 -30.569 1.00 88.00 185 LEU A C 1
ATOM 1558 O O . LEU A 1 185 ? 20.209 3.830 -31.695 1.00 88.00 185 LEU A O 1
ATOM 1562 N N . LYS A 1 186 ? 20.699 3.495 -29.522 1.00 86.19 186 LYS A N 1
ATOM 1563 C CA . LYS A 1 186 ? 22.114 3.894 -29.592 1.00 86.19 186 LYS A CA 1
ATOM 1564 C C . LYS A 1 186 ? 23.072 2.760 -29.973 1.00 86.19 186 LYS A C 1
ATOM 1566 O O . LYS A 1 186 ? 24.251 3.022 -30.163 1.00 86.19 186 LYS A O 1
ATOM 1571 N N . ASN A 1 187 ? 22.578 1.525 -30.110 1.00 82.69 187 ASN A N 1
ATOM 1572 C CA . ASN A 1 187 ? 23.387 0.314 -30.310 1.00 82.69 187 ASN A CA 1
ATOM 1573 C C . ASN A 1 187 ? 24.469 0.102 -29.228 1.00 82.69 187 ASN A C 1
ATOM 1575 O O . ASN A 1 187 ? 25.527 -0.453 -29.510 1.00 82.69 187 ASN A O 1
ATOM 1579 N N . GLU A 1 188 ? 24.191 0.518 -27.991 1.00 81.69 188 GLU A N 1
ATOM 1580 C CA . GLU A 1 188 ? 25.075 0.312 -26.835 1.00 81.69 188 GLU A CA 1
ATOM 1581 C C . GLU A 1 188 ? 25.026 -1.150 -26.356 1.00 81.69 188 GLU A C 1
ATOM 1583 O O . GLU A 1 188 ? 23.968 -1.797 -26.387 1.00 81.69 188 GLU A O 1
ATOM 1588 N N . SER A 1 189 ? 26.155 -1.678 -25.876 1.00 73.44 189 SER A N 1
ATOM 1589 C CA . SER A 1 189 ? 26.201 -3.035 -25.323 1.00 73.44 189 SER A CA 1
ATOM 1590 C C . SER A 1 189 ? 25.479 -3.132 -23.967 1.00 73.44 189 SER A C 1
ATOM 1592 O O . SER A 1 189 ? 25.228 -2.142 -23.272 1.00 73.44 189 SER A O 1
ATOM 1594 N N . PHE A 1 190 ? 25.132 -4.355 -23.546 1.00 67.38 190 PHE A N 1
ATOM 1595 C CA . PHE A 1 190 ? 24.508 -4.576 -22.234 1.00 67.38 190 PHE A CA 1
ATOM 1596 C C . PHE A 1 190 ? 25.455 -4.279 -21.057 1.00 67.38 190 PHE A C 1
ATOM 1598 O O . PHE A 1 190 ? 24.965 -3.984 -19.965 1.00 67.38 190 PHE A O 1
ATOM 1605 N N . GLU A 1 191 ? 26.773 -4.341 -21.276 1.00 62.19 191 GLU A N 1
ATOM 1606 C CA . GLU A 1 191 ? 27.815 -4.165 -20.253 1.00 62.19 191 GLU A CA 1
ATOM 1607 C C . GLU A 1 191 ? 28.172 -2.690 -20.011 1.00 62.19 191 GLU A C 1
ATOM 1609 O O . GLU A 1 191 ? 28.512 -2.315 -18.894 1.00 62.19 191 GLU A O 1
ATOM 1614 N N . GLU A 1 192 ? 27.999 -1.824 -21.011 1.00 53.75 192 GLU A N 1
ATOM 1615 C CA . GLU A 1 192 ? 28.359 -0.397 -20.936 1.00 53.75 192 GLU A CA 1
ATOM 1616 C C . GLU A 1 192 ? 27.337 0.473 -20.177 1.00 53.75 192 GLU A C 1
ATOM 1618 O O . GLU A 1 192 ? 27.564 1.660 -19.946 1.00 53.75 192 GLU A O 1
ATOM 1623 N N . GLY A 1 193 ? 26.192 -0.085 -19.763 1.00 59.03 193 GLY A N 1
ATOM 1624 C CA . GLY A 1 193 ? 25.094 0.706 -19.200 1.00 59.03 193 GLY A CA 1
ATOM 1625 C C . GLY A 1 193 ? 24.930 0.617 -17.680 1.00 59.03 193 GLY A C 1
ATOM 1626 O O . GLY A 1 193 ? 24.707 -0.453 -17.119 1.00 59.03 193 GLY A O 1
ATOM 1627 N N . ASN A 1 194 ? 24.833 1.779 -17.026 1.00 79.50 194 ASN A N 1
ATOM 1628 C CA . ASN A 1 194 ? 24.532 1.950 -15.593 1.00 79.50 194 ASN A CA 1
ATOM 1629 C C . ASN A 1 194 ? 23.086 1.574 -15.171 1.00 79.50 194 ASN A C 1
ATOM 1631 O O . ASN A 1 194 ? 22.605 2.010 -14.123 1.00 79.50 194 ASN A O 1
ATOM 1635 N N . ILE A 1 195 ? 22.356 0.762 -15.946 1.00 88.88 195 ILE A N 1
ATOM 1636 C CA . ILE A 1 195 ? 20.935 0.450 -15.695 1.00 88.88 195 ILE A CA 1
ATOM 1637 C C . ILE A 1 195 ? 20.745 -0.324 -14.380 1.00 88.88 195 ILE A C 1
ATOM 1639 O O . ILE A 1 195 ? 19.836 -0.003 -13.612 1.00 88.88 195 ILE A O 1
ATOM 1643 N N . SER A 1 196 ? 21.631 -1.279 -14.073 1.00 88.12 196 SER A N 1
ATOM 1644 C CA . SER A 1 196 ? 21.639 -1.995 -12.782 1.00 88.12 196 SER A CA 1
ATOM 1645 C C . SER A 1 196 ? 21.806 -1.026 -11.606 1.00 88.12 196 SER A C 1
ATOM 1647 O O . SER A 1 196 ? 21.041 -1.066 -10.638 1.00 88.12 196 SER A O 1
ATOM 1649 N N . TYR A 1 197 ? 22.761 -0.097 -11.714 1.00 89.06 197 TYR A N 1
ATOM 1650 C CA . TYR A 1 197 ? 23.021 0.908 -10.685 1.00 89.06 197 TYR A CA 1
ATOM 1651 C C . TYR A 1 197 ? 21.820 1.840 -10.485 1.00 89.06 197 TYR A C 1
ATOM 1653 O O . TYR A 1 197 ? 21.376 2.053 -9.356 1.00 89.06 197 TYR A O 1
ATOM 1661 N N . ILE A 1 198 ? 21.228 2.330 -11.580 1.00 90.81 198 ILE A N 1
ATOM 1662 C CA . ILE A 1 198 ? 20.013 3.151 -11.542 1.00 90.81 198 ILE A CA 1
ATOM 1663 C C . ILE A 1 198 ? 18.888 2.391 -10.838 1.00 90.81 198 ILE A C 1
ATOM 1665 O O . ILE A 1 198 ? 18.279 2.929 -9.909 1.00 90.81 198 ILE A O 1
ATOM 1669 N N . LYS A 1 199 ? 18.654 1.130 -11.220 1.00 91.06 199 LYS A N 1
ATOM 1670 C CA . LYS A 1 199 ? 17.629 0.283 -10.608 1.00 91.06 199 LYS A CA 1
ATOM 1671 C C . LYS A 1 199 ? 17.850 0.179 -9.097 1.00 91.06 199 LYS A C 1
ATOM 1673 O O . LYS A 1 199 ? 16.941 0.508 -8.336 1.00 91.06 199 LYS A O 1
ATOM 1678 N N . LYS A 1 200 ? 19.057 -0.203 -8.660 1.00 88.88 200 LYS A N 1
ATOM 1679 C CA . LYS A 1 200 ? 19.432 -0.347 -7.238 1.00 88.88 200 LYS A CA 1
ATOM 1680 C C . LYS A 1 200 ? 19.269 0.956 -6.456 1.00 88.88 200 LYS A C 1
ATOM 1682 O O . LYS A 1 200 ? 18.689 0.946 -5.374 1.00 88.88 200 LYS A O 1
ATOM 1687 N N . SER A 1 201 ? 19.690 2.083 -7.031 1.00 90.62 201 SER A N 1
ATOM 1688 C CA . SER A 1 201 ? 19.598 3.399 -6.382 1.00 90.62 201 SER A CA 1
ATOM 1689 C C . SER A 1 201 ? 18.153 3.834 -6.093 1.00 90.62 201 SER A C 1
ATOM 1691 O O . SER A 1 201 ? 17.893 4.548 -5.124 1.00 90.62 201 SER A O 1
ATOM 1693 N N . MET A 1 202 ? 17.193 3.396 -6.915 1.00 92.25 202 MET A N 1
ATOM 1694 C CA . MET A 1 202 ? 15.790 3.805 -6.808 1.00 92.25 202 MET A CA 1
ATOM 1695 C C . MET A 1 202 ? 14.956 2.879 -5.914 1.00 92.25 202 MET A C 1
ATOM 1697 O O . MET A 1 202 ? 13.985 3.343 -5.312 1.00 92.25 202 MET A O 1
ATOM 1701 N N . MET A 1 203 ? 15.338 1.601 -5.796 1.00 92.38 203 MET A N 1
ATOM 1702 C CA . MET A 1 203 ? 14.632 0.588 -5.000 1.00 92.38 203 MET A CA 1
ATOM 1703 C C . MET A 1 203 ? 14.384 1.041 -3.557 1.00 92.38 203 MET A C 1
ATOM 1705 O O . MET A 1 203 ? 13.237 1.041 -3.115 1.00 92.38 203 MET A O 1
ATOM 1709 N N . GLY A 1 204 ? 15.437 1.469 -2.847 1.00 87.69 204 GLY A N 1
ATOM 1710 C CA . GLY A 1 204 ? 15.375 1.758 -1.409 1.00 87.69 204 GLY A CA 1
ATOM 1711 C C . GLY A 1 204 ? 14.448 2.923 -1.056 1.00 87.69 204 GLY A C 1
ATOM 1712 O O . GLY A 1 204 ? 13.618 2.809 -0.153 1.00 87.69 204 GLY A O 1
ATOM 1713 N N . ILE A 1 205 ? 14.525 4.022 -1.816 1.00 88.12 205 ILE A N 1
ATOM 1714 C CA . ILE A 1 205 ? 13.662 5.195 -1.601 1.00 88.12 205 ILE A CA 1
ATOM 1715 C C . ILE A 1 205 ? 12.199 4.837 -1.895 1.00 88.12 205 ILE A C 1
ATOM 1717 O O . ILE A 1 205 ? 11.298 5.242 -1.158 1.00 88.12 205 ILE A O 1
ATOM 1721 N N . ALA A 1 206 ? 11.961 4.065 -2.959 1.00 91.00 206 ALA A N 1
ATOM 1722 C CA . ALA A 1 206 ? 10.626 3.619 -3.330 1.00 91.00 206 ALA A CA 1
ATOM 1723 C C . ALA A 1 206 ? 10.032 2.622 -2.317 1.00 91.00 206 ALA A C 1
ATOM 1725 O O . ALA A 1 206 ? 8.844 2.729 -2.021 1.00 91.00 206 ALA A O 1
ATOM 1726 N N . ALA A 1 207 ? 10.841 1.717 -1.748 1.00 92.00 207 ALA A N 1
ATOM 1727 C CA . ALA A 1 207 ? 10.406 0.743 -0.740 1.00 92.00 207 ALA A CA 1
ATOM 1728 C C . ALA A 1 207 ? 9.921 1.439 0.536 1.00 92.00 207 ALA A C 1
ATOM 1730 O O . ALA A 1 207 ? 8.735 1.387 0.855 1.00 92.00 207 ALA A O 1
ATOM 1731 N N . GLY A 1 208 ? 10.807 2.181 1.212 1.00 88.31 208 GLY A N 1
ATOM 1732 C CA . GLY A 1 208 ? 10.474 2.784 2.506 1.00 88.31 208 GLY A CA 1
ATOM 1733 C C . GLY A 1 208 ? 9.311 3.774 2.416 1.00 88.31 208 GLY A C 1
ATOM 1734 O O . GLY A 1 208 ? 8.450 3.834 3.296 1.00 88.31 208 GLY A O 1
ATOM 1735 N N . LEU A 1 209 ? 9.232 4.532 1.319 1.00 87.88 209 LEU A N 1
ATOM 1736 C CA . LEU A 1 209 ? 8.108 5.429 1.090 1.00 87.88 209 LEU A CA 1
ATOM 1737 C C . LEU A 1 209 ? 6.816 4.662 0.773 1.00 87.88 209 LEU A C 1
ATOM 1739 O O . LEU A 1 209 ? 5.770 5.002 1.330 1.00 87.88 209 LEU A O 1
ATOM 1743 N N . GLY A 1 210 ? 6.883 3.668 -0.113 1.00 89.69 210 GLY A N 1
ATOM 1744 C CA . GLY A 1 210 ? 5.735 2.874 -0.533 1.00 89.69 210 GLY A CA 1
ATOM 1745 C C . GLY A 1 210 ? 5.082 2.145 0.633 1.00 89.69 210 GLY A C 1
ATOM 1746 O O . GLY A 1 210 ? 3.870 2.281 0.815 1.00 89.69 210 GLY A O 1
ATOM 1747 N N . ASP A 1 211 ? 5.873 1.479 1.476 1.00 91.75 211 ASP A N 1
ATOM 1748 C CA . ASP A 1 211 ? 5.378 0.770 2.662 1.00 91.75 211 ASP A CA 1
ATOM 1749 C C . ASP A 1 211 ? 4.718 1.747 3.643 1.00 91.75 211 ASP A C 1
ATOM 1751 O O . ASP A 1 211 ? 3.586 1.546 4.091 1.00 91.75 211 ASP A O 1
ATOM 1755 N N . SER A 1 212 ? 5.360 2.896 3.881 1.00 90.25 212 SER A N 1
ATOM 1756 C CA . SER A 1 212 ? 4.831 3.935 4.774 1.00 90.25 212 SER A CA 1
ATOM 1757 C C . SER A 1 212 ? 3.522 4.583 4.303 1.00 90.25 212 SER A C 1
ATOM 1759 O O . SER A 1 212 ? 2.916 5.343 5.059 1.00 90.25 212 SER A O 1
ATOM 1761 N N . PHE A 1 213 ? 3.107 4.360 3.054 1.00 91.19 213 PHE A N 1
ATOM 1762 C CA . PHE A 1 213 ? 1.888 4.939 2.495 1.00 91.19 213 PHE A CA 1
ATOM 1763 C C . PHE A 1 213 ? 0.834 3.875 2.207 1.00 91.19 213 PHE A C 1
ATOM 1765 O O . PHE A 1 213 ? -0.273 3.951 2.728 1.00 91.19 213 PHE A O 1
ATOM 1772 N N . THR A 1 214 ? 1.157 2.851 1.425 1.00 91.38 214 THR A N 1
ATOM 1773 C CA . THR A 1 214 ? 0.185 1.813 1.059 1.00 91.38 214 THR A CA 1
ATOM 1774 C C . THR A 1 214 ? -0.154 0.908 2.244 1.00 91.38 214 THR A C 1
ATOM 1776 O O . THR A 1 214 ? -1.335 0.696 2.525 1.00 91.38 214 THR A O 1
ATOM 1779 N N . GLN A 1 215 ? 0.852 0.434 2.985 1.00 90.62 215 GLN A N 1
ATOM 1780 C CA . GLN A 1 215 ? 0.668 -0.521 4.082 1.00 90.62 215 GLN A CA 1
ATOM 1781 C C . GLN A 1 215 ? 0.377 0.158 5.421 1.00 90.62 215 GLN A C 1
ATOM 1783 O O . GLN A 1 215 ? -0.418 -0.355 6.199 1.00 90.62 215 GLN A O 1
ATOM 1788 N N . VAL A 1 216 ? 0.988 1.314 5.697 1.00 89.44 216 VAL A N 1
ATOM 1789 C CA . VAL A 1 216 ? 0.812 2.010 6.988 1.00 89.44 216 VAL A CA 1
ATOM 1790 C C . VAL A 1 216 ? -0.389 2.957 6.992 1.00 89.44 216 VAL A C 1
ATOM 1792 O O . VAL A 1 216 ? -1.002 3.139 8.038 1.00 89.44 216 VAL A O 1
ATOM 1795 N N . VAL A 1 217 ? -0.740 3.562 5.851 1.00 91.12 217 VAL A N 1
ATOM 1796 C CA . VAL A 1 217 ? -1.792 4.593 5.784 1.00 91.12 217 VAL A CA 1
ATOM 1797 C C . VAL A 1 217 ? -3.032 4.079 5.066 1.00 91.12 217 VAL A C 1
ATOM 1799 O O . VAL A 1 217 ? -4.092 3.994 5.675 1.00 91.12 217 VAL A O 1
ATOM 1802 N N . LEU A 1 218 ? -2.924 3.725 3.782 1.00 91.31 218 LEU A N 1
ATOM 1803 C CA . LEU A 1 218 ? -4.096 3.378 2.975 1.00 91.31 218 LEU A CA 1
ATOM 1804 C C . LEU A 1 218 ? -4.761 2.095 3.480 1.00 91.31 218 LEU A C 1
ATOM 1806 O O . LEU A 1 218 ? -5.954 2.105 3.767 1.00 91.31 218 LEU A O 1
ATOM 1810 N N . THR A 1 219 ? -4.006 1.007 3.632 1.00 92.75 219 THR A N 1
ATOM 1811 C CA . THR A 1 219 ? -4.580 -0.293 4.015 1.00 92.75 219 THR A CA 1
ATOM 1812 C C . THR A 1 219 ? -5.311 -0.231 5.362 1.00 92.75 219 THR A C 1
ATOM 1814 O O . THR A 1 219 ? -6.494 -0.571 5.388 1.00 92.75 219 THR A O 1
ATOM 1817 N N . PRO A 1 220 ? -4.718 0.274 6.465 1.00 91.25 220 PRO A N 1
ATOM 1818 C CA . PRO A 1 220 ? -5.410 0.328 7.749 1.00 91.25 220 PRO A CA 1
ATOM 1819 C C . PRO A 1 220 ? -6.619 1.261 7.710 1.00 91.25 220 PRO A C 1
ATOM 1821 O O . PRO A 1 220 ? -7.632 0.979 8.341 1.00 91.25 220 PRO A O 1
ATOM 1824 N N . LEU A 1 221 ? -6.551 2.345 6.935 1.00 90.94 221 LEU A N 1
ATOM 1825 C CA . LEU A 1 221 ? -7.656 3.282 6.779 1.00 90.94 221 LEU A CA 1
ATOM 1826 C C . LEU A 1 221 ? -8.866 2.640 6.078 1.00 90.94 221 LEU A C 1
ATOM 1828 O O . LEU A 1 221 ? -9.973 2.697 6.604 1.00 90.94 221 LEU A O 1
ATOM 1832 N N . TYR A 1 222 ? -8.673 1.987 4.930 1.00 91.50 222 TYR A N 1
ATOM 1833 C CA . TYR A 1 222 ? -9.773 1.339 4.202 1.00 91.50 222 TYR A CA 1
ATOM 1834 C C . TYR A 1 222 ? -10.295 0.081 4.909 1.00 91.50 222 TYR A C 1
ATOM 1836 O O . TYR A 1 222 ? -11.504 -0.141 4.946 1.00 91.50 222 TYR A O 1
ATOM 1844 N N . ILE A 1 223 ? -9.415 -0.727 5.510 1.00 91.88 223 ILE A N 1
ATOM 1845 C CA . ILE A 1 223 ? -9.834 -1.919 6.261 1.00 91.88 223 ILE A CA 1
ATOM 1846 C C . ILE A 1 223 ? -10.603 -1.528 7.525 1.00 91.88 223 ILE A C 1
ATOM 1848 O O . ILE A 1 223 ? -11.614 -2.152 7.832 1.00 91.88 223 ILE A O 1
ATOM 1852 N N . SER A 1 224 ? -10.190 -0.473 8.232 1.00 89.00 224 SER A N 1
ATOM 1853 C CA . SER A 1 224 ? -10.926 -0.006 9.412 1.00 89.00 224 SER A CA 1
ATOM 1854 C C . SER A 1 224 ? -12.310 0.553 9.056 1.00 89.00 224 SER A C 1
ATOM 1856 O O . SER A 1 224 ? -13.272 0.254 9.759 1.00 89.00 224 SER A O 1
ATOM 1858 N N . MET A 1 225 ? -12.454 1.241 7.916 1.00 87.88 225 MET A N 1
ATOM 1859 C CA . MET A 1 225 ? -13.769 1.601 7.364 1.00 87.88 225 MET A CA 1
ATOM 1860 C C . MET A 1 225 ? -14.632 0.378 7.027 1.00 87.88 225 MET A C 1
ATOM 1862 O O . MET A 1 225 ? -15.820 0.360 7.331 1.00 87.88 225 MET A O 1
ATOM 1866 N N . SER A 1 226 ? -14.050 -0.653 6.408 1.00 90.31 226 SER A N 1
ATOM 1867 C CA . SER A 1 226 ? -14.764 -1.908 6.136 1.00 90.31 226 SER A CA 1
ATOM 1868 C C . SER A 1 226 ? -15.230 -2.570 7.431 1.00 90.31 226 SER A C 1
ATOM 1870 O O . SER A 1 226 ? -16.364 -3.031 7.512 1.00 90.31 226 SER A O 1
ATOM 1872 N N . LEU A 1 227 ? -14.366 -2.618 8.446 1.00 87.00 227 LEU A N 1
ATOM 1873 C CA . LEU A 1 227 ? -14.667 -3.240 9.731 1.00 87.00 227 LEU A CA 1
ATOM 1874 C C . LEU A 1 227 ? -15.794 -2.504 10.459 1.00 87.00 227 LEU A C 1
ATOM 1876 O O . LEU A 1 227 ? -16.699 -3.156 10.966 1.00 87.00 227 LEU A O 1
ATOM 1880 N N . MET A 1 228 ? -15.786 -1.168 10.440 1.00 84.69 228 MET A N 1
ATOM 1881 C CA . MET A 1 228 ? -16.890 -0.342 10.938 1.00 84.69 228 MET A CA 1
ATOM 1882 C C . MET A 1 228 ? -18.239 -0.787 10.362 1.00 84.69 228 MET A C 1
ATOM 1884 O O . MET A 1 228 ? -19.169 -1.053 11.112 1.00 84.69 228 MET A O 1
ATOM 1888 N N . LEU A 1 229 ? -18.328 -0.942 9.042 1.00 86.81 229 LEU A N 1
ATOM 1889 C CA . LEU A 1 229 ? -19.564 -1.349 8.367 1.00 86.81 229 LEU A CA 1
ATOM 1890 C C . LEU A 1 229 ? -19.993 -2.785 8.713 1.00 86.81 229 LEU A C 1
ATOM 1892 O O . LEU A 1 229 ? -21.188 -3.057 8.813 1.00 86.81 229 LEU A O 1
ATOM 1896 N N . CYS A 1 230 ? -19.037 -3.693 8.934 1.00 87.31 230 CYS A N 1
ATOM 1897 C CA . CYS A 1 230 ? -19.335 -5.050 9.397 1.00 87.31 230 CYS A CA 1
ATOM 1898 C C . CYS A 1 230 ? -19.939 -5.072 10.807 1.00 87.31 230 CYS A C 1
ATOM 1900 O O . CYS A 1 230 ? -20.817 -5.893 11.062 1.00 87.31 230 CYS A O 1
ATOM 1902 N N . LEU A 1 231 ? -19.482 -4.195 11.711 1.00 81.75 231 LEU A N 1
ATOM 1903 C CA . LEU A 1 231 ? -20.004 -4.120 13.084 1.00 81.75 231 LEU A CA 1
ATOM 1904 C C . LEU A 1 231 ? -21.486 -3.718 13.125 1.00 81.75 231 LEU A C 1
ATOM 1906 O O . LEU A 1 231 ? -22.210 -4.163 14.006 1.00 81.75 231 LEU A O 1
ATOM 1910 N N . ASP A 1 232 ? -21.944 -2.953 12.136 1.00 78.19 232 ASP A N 1
ATOM 1911 C CA . ASP A 1 232 ? -23.350 -2.573 11.951 1.00 78.19 232 ASP A CA 1
ATOM 1912 C C . ASP A 1 232 ? -24.193 -3.651 11.230 1.00 78.19 232 ASP A C 1
ATOM 1914 O O . ASP A 1 232 ? -25.354 -3.412 10.896 1.00 78.19 232 ASP A O 1
ATOM 1918 N N . GLY A 1 233 ? -23.617 -4.813 10.897 1.00 82.94 233 GLY A N 1
ATOM 1919 C CA . GLY A 1 233 ? -24.285 -5.862 10.112 1.00 82.94 233 GLY A CA 1
ATOM 1920 C C . GLY A 1 233 ? -24.410 -5.556 8.611 1.00 82.94 233 GLY A C 1
ATOM 1921 O O . GLY A 1 233 ? -25.058 -6.298 7.874 1.00 82.94 233 GLY A O 1
ATOM 1922 N N . SER A 1 234 ? -23.774 -4.487 8.116 1.00 85.25 234 SER A N 1
ATOM 1923 C CA . SER A 1 234 ? -23.819 -4.072 6.705 1.00 85.25 234 SER A CA 1
ATOM 1924 C C . SER A 1 234 ? -22.724 -4.746 5.862 1.00 85.25 234 SER A C 1
ATOM 1926 O O . SER A 1 234 ? -21.871 -4.080 5.271 1.00 85.25 234 SER A O 1
ATOM 1928 N N . TYR A 1 235 ? -22.746 -6.080 5.779 1.00 86.81 235 TYR A N 1
ATOM 1929 C CA . TYR A 1 235 ? -21.682 -6.885 5.147 1.00 86.81 235 TYR A CA 1
ATOM 1930 C C . TYR A 1 235 ? -21.480 -6.618 3.649 1.00 86.81 235 TYR A C 1
ATOM 1932 O O . TYR A 1 235 ? -20.362 -6.650 3.149 1.00 86.81 235 TYR A O 1
ATOM 1940 N N . TYR A 1 236 ? -22.544 -6.332 2.897 1.00 87.69 236 TYR A N 1
ATOM 1941 C CA . TYR A 1 236 ? -22.391 -6.005 1.474 1.00 87.69 236 TYR A CA 1
ATOM 1942 C C . TYR A 1 236 ? -21.705 -4.649 1.280 1.00 87.69 236 TYR A C 1
ATOM 1944 O O . TYR A 1 236 ? -20.884 -4.484 0.378 1.00 87.69 236 TYR A O 1
ATOM 1952 N N . LEU A 1 237 ? -21.998 -3.685 2.157 1.00 86.81 237 LEU A N 1
ATOM 1953 C CA . LEU A 1 237 ? -21.420 -2.347 2.091 1.00 86.81 237 LEU A CA 1
ATOM 1954 C C . LEU A 1 237 ? -19.946 -2.345 2.519 1.00 86.81 237 LEU A C 1
ATOM 1956 O O . LEU A 1 237 ? -19.169 -1.536 2.017 1.00 86.81 237 LEU A O 1
ATOM 1960 N N . SER A 1 238 ? -19.524 -3.279 3.377 1.00 88.38 238 SER A N 1
ATOM 1961 C CA . SER A 1 238 ? -18.120 -3.413 3.786 1.00 88.38 238 SER A CA 1
ATOM 1962 C C . SER A 1 238 ? -17.185 -3.809 2.634 1.00 88.38 238 SER A C 1
ATOM 1964 O O . SER A 1 238 ? -15.990 -3.524 2.685 1.00 88.38 238 SER A O 1
ATOM 1966 N N . LEU A 1 239 ? -17.708 -4.383 1.544 1.00 90.94 239 LEU A N 1
ATOM 1967 C CA . LEU A 1 239 ? -16.922 -4.645 0.334 1.00 90.94 239 LEU A CA 1
ATOM 1968 C C . LEU A 1 239 ? -16.494 -3.356 -0.381 1.00 90.94 239 LEU A C 1
ATOM 1970 O O . LEU A 1 239 ? -15.473 -3.350 -1.070 1.00 90.94 239 LEU A O 1
ATOM 1974 N N . LEU A 1 240 ? -17.230 -2.254 -0.206 1.00 90.44 240 LEU A N 1
ATOM 1975 C CA . LEU A 1 240 ? -16.965 -1.000 -0.908 1.00 90.44 240 LEU A CA 1
ATOM 1976 C C . LEU A 1 240 ? -15.595 -0.391 -0.534 1.00 90.44 240 LEU A C 1
ATOM 1978 O O . LEU A 1 240 ? -14.809 -0.142 -1.450 1.00 90.44 240 LEU A O 1
ATOM 1982 N N . PRO A 1 241 ? -15.225 -0.199 0.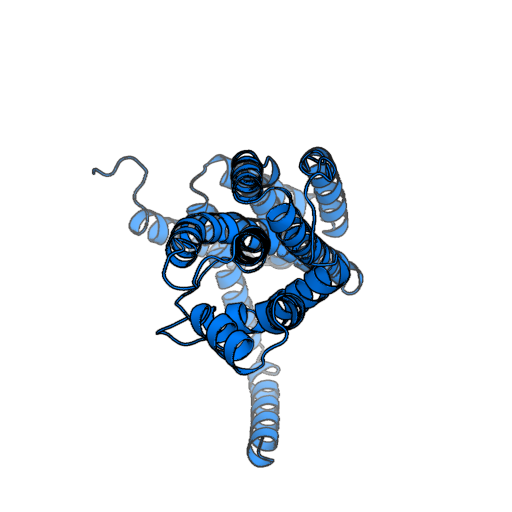752 1.00 90.75 241 PRO A N 1
ATOM 1983 C CA . PRO A 1 241 ? -13.878 0.255 1.118 1.00 90.75 241 PRO A CA 1
ATOM 1984 C C . PRO A 1 241 ? -12.755 -0.647 0.597 1.00 90.75 241 PRO A C 1
ATOM 1986 O O . PRO A 1 241 ? -11.716 -0.150 0.164 1.00 90.75 241 PRO A O 1
ATOM 1989 N N . VAL A 1 242 ? -12.961 -1.967 0.605 1.00 92.12 242 VAL A N 1
ATOM 1990 C CA . VAL A 1 242 ? -11.973 -2.941 0.113 1.00 92.12 242 VAL A CA 1
ATOM 1991 C C . VAL A 1 242 ? -11.789 -2.805 -1.400 1.00 92.12 242 VAL A C 1
ATOM 1993 O O . VAL A 1 242 ? -10.658 -2.744 -1.888 1.00 92.12 242 VAL A O 1
ATOM 1996 N N . ALA A 1 243 ? -12.888 -2.683 -2.145 1.00 93.50 243 ALA A N 1
ATOM 1997 C CA . ALA A 1 243 ? -12.860 -2.444 -3.582 1.00 93.50 243 ALA A CA 1
ATOM 1998 C C . ALA A 1 243 ? -12.195 -1.099 -3.921 1.00 93.50 243 ALA A C 1
ATOM 2000 O O . ALA A 1 243 ? -11.371 -1.031 -4.834 1.00 93.50 243 ALA A O 1
ATOM 2001 N N . LEU A 1 244 ? -12.482 -0.042 -3.151 1.00 91.19 244 LEU A N 1
ATOM 2002 C CA . LEU A 1 244 ? -11.838 1.263 -3.303 1.00 91.19 244 LEU A CA 1
ATOM 2003 C C . LEU A 1 244 ? -10.331 1.189 -3.037 1.00 91.19 244 LEU A C 1
ATOM 2005 O O . LEU A 1 244 ? -9.559 1.765 -3.804 1.00 91.19 244 LEU A O 1
ATOM 2009 N N . LEU A 1 245 ? -9.886 0.466 -2.005 1.00 92.50 245 LEU A N 1
ATOM 2010 C CA . LEU A 1 245 ? -8.462 0.228 -1.759 1.00 92.50 245 LEU A CA 1
ATOM 2011 C C . LEU A 1 245 ? -7.812 -0.463 -2.962 1.00 92.50 245 LEU A C 1
ATOM 2013 O O . LEU A 1 245 ? -6.807 0.027 -3.479 1.00 92.50 245 LEU A O 1
ATOM 2017 N N . ALA A 1 246 ? -8.400 -1.564 -3.438 1.00 93.56 246 ALA A N 1
ATOM 2018 C CA . ALA A 1 246 ? -7.883 -2.314 -4.579 1.00 93.56 246 ALA A CA 1
ATOM 2019 C C . ALA A 1 246 ? -7.788 -1.438 -5.838 1.00 93.56 246 ALA A C 1
ATOM 2021 O O . ALA A 1 246 ? -6.740 -1.400 -6.490 1.00 93.56 246 ALA A O 1
ATOM 2022 N N . LEU A 1 247 ? -8.840 -0.669 -6.135 1.00 93.19 247 LEU A N 1
ATOM 2023 C CA . LEU A 1 247 ? -8.877 0.264 -7.257 1.00 93.19 247 LEU A CA 1
ATOM 2024 C C . LEU A 1 247 ? -7.785 1.336 -7.137 1.00 93.19 247 LEU A C 1
ATOM 2026 O O . LEU A 1 247 ? -7.046 1.568 -8.093 1.00 93.19 247 LEU A O 1
ATOM 2030 N N . ASN A 1 248 ? -7.629 1.954 -5.962 1.00 90.94 248 ASN A N 1
ATOM 2031 C CA . ASN A 1 248 ? -6.582 2.949 -5.719 1.00 90.94 248 ASN A CA 1
ATOM 2032 C C . ASN A 1 248 ? -5.185 2.359 -5.931 1.00 90.94 248 ASN A C 1
ATOM 2034 O O . ASN A 1 248 ? -4.356 2.963 -6.609 1.00 90.94 248 ASN A O 1
ATOM 2038 N N . ILE A 1 249 ? -4.929 1.159 -5.411 1.00 92.75 249 ILE A N 1
ATOM 2039 C CA . ILE A 1 249 ? -3.651 0.465 -5.573 1.00 92.75 249 ILE A CA 1
ATOM 2040 C C . ILE A 1 249 ? -3.364 0.151 -7.050 1.00 92.75 249 ILE A C 1
ATOM 2042 O O . ILE A 1 249 ? -2.249 0.388 -7.527 1.00 92.75 249 ILE A O 1
ATOM 2046 N N . ILE A 1 250 ? -4.364 -0.324 -7.799 1.00 94.38 250 ILE A N 1
ATOM 2047 C CA . ILE A 1 250 ? -4.254 -0.571 -9.245 1.00 94.38 250 ILE A CA 1
ATOM 2048 C C . ILE A 1 250 ? -3.932 0.730 -9.988 1.00 94.38 250 ILE A C 1
ATOM 2050 O O . ILE A 1 250 ? -3.001 0.757 -10.794 1.00 94.38 250 ILE A O 1
ATOM 2054 N N . LEU A 1 251 ? -4.638 1.823 -9.688 1.00 92.56 251 LEU A N 1
ATOM 2055 C CA . LEU A 1 251 ? -4.418 3.126 -10.318 1.00 92.56 251 LEU A CA 1
ATOM 2056 C C . LEU A 1 251 ? -3.030 3.697 -10.001 1.00 92.56 251 LEU A C 1
ATOM 2058 O O . LEU A 1 251 ? -2.351 4.190 -10.905 1.00 92.56 251 LEU A O 1
ATOM 2062 N N . ILE A 1 252 ? -2.590 3.616 -8.741 1.00 91.88 252 ILE A N 1
ATOM 2063 C CA . ILE A 1 252 ? -1.254 4.048 -8.306 1.00 91.88 252 ILE A CA 1
ATOM 2064 C C . ILE A 1 252 ? -0.188 3.277 -9.084 1.00 91.88 252 ILE A C 1
ATOM 2066 O O . ILE A 1 252 ? 0.712 3.906 -9.646 1.00 91.88 252 ILE A O 1
ATOM 2070 N N . SER A 1 253 ? -0.323 1.953 -9.157 1.00 95.38 253 SER A N 1
ATOM 2071 C CA . SER A 1 253 ? 0.600 1.058 -9.851 1.00 95.38 253 SER A CA 1
ATOM 2072 C C . SER A 1 253 ? 0.647 1.337 -11.355 1.00 95.38 253 SER A C 1
ATOM 2074 O O . SER A 1 253 ? 1.717 1.639 -11.890 1.00 95.38 253 SER A O 1
ATOM 2076 N N . TYR A 1 254 ? -0.508 1.340 -12.025 1.00 95.94 254 TYR A N 1
ATOM 2077 C CA . TYR A 1 254 ? -0.632 1.556 -13.468 1.00 95.94 254 TYR A CA 1
ATOM 2078 C C . TYR A 1 254 ? -0.076 2.913 -13.900 1.00 95.94 254 TYR A C 1
ATOM 2080 O O . TYR A 1 254 ? 0.800 2.999 -14.763 1.00 95.94 254 TYR A O 1
ATOM 2088 N N . LYS A 1 255 ? -0.542 3.997 -13.264 1.00 92.31 255 LYS A N 1
ATOM 2089 C CA . LYS A 1 255 ? -0.077 5.350 -13.595 1.00 92.31 255 LYS A CA 1
ATOM 2090 C C . LYS A 1 255 ? 1.412 5.509 -13.310 1.00 92.31 255 LYS A C 1
ATOM 2092 O O . LYS A 1 255 ? 2.072 6.293 -13.979 1.00 92.31 255 LYS A O 1
ATOM 2097 N N . GLY A 1 256 ? 1.936 4.804 -12.307 1.00 92.88 256 GLY A N 1
ATOM 2098 C CA . GLY A 1 256 ? 3.350 4.862 -11.943 1.00 92.88 256 GLY A CA 1
ATOM 2099 C C . GLY A 1 256 ? 4.212 4.211 -12.997 1.00 92.88 256 GLY A C 1
ATOM 2100 O O . GLY A 1 256 ? 5.168 4.820 -13.454 1.00 92.88 256 GLY A O 1
ATOM 2101 N N . PHE A 1 257 ? 3.791 3.039 -13.458 1.00 96.44 257 PHE A N 1
ATOM 2102 C CA . PHE A 1 257 ? 4.468 2.305 -14.510 1.00 96.44 257 PHE A CA 1
ATOM 2103 C C . PHE A 1 257 ? 4.526 3.131 -15.798 1.00 96.44 257 PHE A C 1
ATOM 2105 O O . PHE A 1 257 ? 5.593 3.329 -16.372 1.00 96.44 257 PHE A O 1
ATOM 2112 N N . MET A 1 258 ? 3.381 3.686 -16.208 1.00 94.62 258 MET A N 1
ATOM 2113 C CA . MET A 1 258 ? 3.289 4.499 -17.419 1.00 94.62 258 MET A CA 1
ATOM 2114 C C . MET A 1 258 ? 4.108 5.785 -17.303 1.00 94.62 258 MET A C 1
ATOM 2116 O O . MET A 1 258 ? 4.941 6.049 -18.165 1.00 94.62 258 MET A O 1
ATOM 2120 N N . LYS A 1 259 ? 3.934 6.572 -16.231 1.00 91.12 259 LYS A N 1
ATOM 2121 C CA . LYS A 1 259 ? 4.721 7.800 -16.041 1.00 91.12 259 LYS A CA 1
ATOM 2122 C C . LYS A 1 259 ? 6.223 7.511 -15.951 1.00 91.12 259 LYS A C 1
ATOM 2124 O O . LYS A 1 259 ? 6.996 8.288 -16.493 1.00 91.12 259 LYS A O 1
ATOM 2129 N N . GLY A 1 260 ? 6.631 6.395 -15.346 1.00 93.75 260 GLY A N 1
ATOM 2130 C CA . GLY A 1 260 ? 8.032 5.975 -15.319 1.00 93.75 260 GLY A CA 1
ATOM 2131 C C . GLY A 1 260 ? 8.630 5.833 -16.718 1.00 93.75 260 GLY A C 1
ATOM 2132 O O . GLY A 1 260 ? 9.751 6.263 -16.947 1.00 93.75 260 GLY A O 1
ATOM 2133 N N . TYR A 1 261 ? 7.869 5.303 -17.676 1.00 94.12 261 TYR A N 1
ATOM 2134 C CA . TYR A 1 261 ? 8.332 5.155 -19.059 1.00 94.12 261 TYR A CA 1
ATOM 2135 C C . TYR A 1 261 ? 8.446 6.487 -19.813 1.00 94.12 261 TYR A C 1
ATOM 2137 O O . TYR A 1 261 ? 9.408 6.707 -20.552 1.00 94.12 261 TYR A O 1
ATOM 2145 N N . TYR A 1 262 ? 7.488 7.398 -19.621 1.00 89.94 262 TYR A N 1
ATOM 2146 C CA . TYR A 1 262 ? 7.475 8.671 -20.351 1.00 89.94 262 TYR A CA 1
ATOM 2147 C C . TYR A 1 262 ? 8.352 9.759 -19.714 1.00 89.94 262 TYR A C 1
ATOM 2149 O O . TYR A 1 262 ? 8.969 10.526 -20.444 1.00 89.94 262 TYR A O 1
ATOM 2157 N N . TYR A 1 263 ? 8.438 9.806 -18.382 1.00 88.19 263 TYR A N 1
ATOM 2158 C CA . TYR A 1 263 ? 9.132 10.856 -17.617 1.00 88.19 263 TYR A CA 1
ATOM 2159 C C . TYR A 1 263 ? 10.391 10.365 -16.894 1.00 88.19 263 TYR A C 1
ATOM 2161 O O . TYR A 1 263 ? 11.056 11.135 -16.205 1.00 88.19 263 TYR A O 1
ATOM 2169 N N . GLY A 1 264 ? 10.711 9.075 -16.998 1.00 89.56 264 GLY A N 1
ATOM 2170 C CA . GLY A 1 264 ? 11.899 8.495 -16.390 1.00 89.56 264 GLY A CA 1
ATOM 2171 C C . GLY A 1 264 ? 11.972 8.690 -14.874 1.00 89.56 264 GLY A C 1
ATOM 2172 O O . GLY A 1 264 ? 10.991 8.497 -14.146 1.00 89.56 264 GLY A O 1
ATOM 2173 N N . ARG A 1 265 ? 13.159 9.081 -14.391 1.00 87.50 265 ARG A N 1
ATOM 2174 C CA . ARG A 1 265 ? 13.460 9.249 -12.959 1.00 87.50 265 ARG A CA 1
ATOM 2175 C C . ARG A 1 265 ? 12.546 10.263 -12.266 1.00 87.50 265 ARG A C 1
ATOM 2177 O O . ARG A 1 265 ? 12.182 10.047 -11.105 1.00 87.50 265 ARG A O 1
ATOM 2184 N N . ASP A 1 266 ? 12.143 11.322 -12.963 1.00 88.62 266 ASP A N 1
ATOM 2185 C CA . ASP A 1 266 ? 11.329 12.397 -12.388 1.00 88.62 266 ASP A CA 1
ATOM 2186 C C . ASP A 1 266 ? 9.958 11.901 -11.934 1.00 88.62 266 ASP A C 1
ATOM 2188 O O . ASP A 1 266 ? 9.428 12.387 -10.935 1.00 88.62 266 ASP A O 1
ATOM 2192 N N . SER A 1 267 ? 9.428 10.849 -12.568 1.00 89.44 267 SER A N 1
ATOM 2193 C CA . SER A 1 267 ? 8.174 10.225 -12.141 1.00 89.44 267 SER A CA 1
ATOM 2194 C C . SER A 1 267 ? 8.241 9.681 -10.712 1.00 89.44 267 SER A C 1
ATOM 2196 O O . SER A 1 267 ? 7.277 9.819 -9.950 1.00 89.44 267 SER A O 1
ATOM 2198 N N . LEU A 1 268 ? 9.368 9.070 -10.324 1.00 89.81 268 LEU A N 1
ATOM 2199 C CA . LEU A 1 268 ? 9.543 8.580 -8.958 1.00 89.81 268 LEU A CA 1
ATOM 2200 C C . LEU A 1 268 ? 9.703 9.752 -7.981 1.00 89.81 268 LEU A C 1
ATOM 2202 O O . LEU A 1 268 ? 9.133 9.721 -6.892 1.00 89.81 268 LEU A O 1
ATOM 2206 N N . MET A 1 269 ? 10.430 10.801 -8.370 1.00 89.06 269 MET A N 1
ATOM 2207 C CA . MET A 1 269 ? 10.632 11.986 -7.527 1.00 89.06 269 MET A CA 1
ATOM 2208 C C . MET A 1 269 ? 9.330 12.756 -7.284 1.00 89.06 269 MET A C 1
ATOM 2210 O O . MET A 1 269 ? 9.048 13.133 -6.146 1.00 89.06 269 MET A O 1
ATOM 2214 N N . GLU A 1 270 ? 8.505 12.938 -8.318 1.00 87.94 270 GLU A N 1
ATOM 2215 C CA . GLU A 1 270 ? 7.157 13.516 -8.220 1.00 87.94 270 GLU A CA 1
ATOM 2216 C C . GLU A 1 270 ? 6.312 12.732 -7.208 1.00 87.94 270 GLU A C 1
ATOM 2218 O O . GLU A 1 270 ? 5.712 13.304 -6.299 1.00 87.94 270 GLU A O 1
ATOM 2223 N N . ARG A 1 271 ? 6.340 11.402 -7.306 1.00 88.38 271 ARG A N 1
ATOM 2224 C CA . ARG A 1 271 ? 5.654 10.487 -6.388 1.00 88.38 271 ARG A CA 1
ATOM 2225 C C . ARG A 1 271 ? 6.135 10.590 -4.951 1.00 88.38 271 ARG A C 1
ATOM 2227 O O . ARG A 1 271 ? 5.315 10.607 -4.034 1.00 88.38 271 ARG A O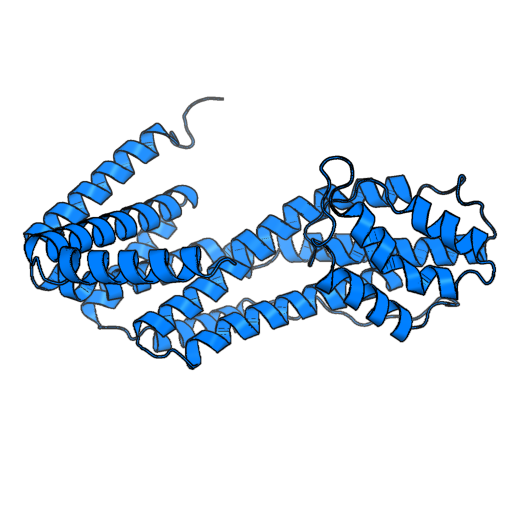 1
ATOM 2234 N N . ILE A 1 272 ? 7.445 10.690 -4.751 1.00 88.44 272 ILE A N 1
ATOM 2235 C CA . ILE A 1 272 ? 8.024 10.886 -3.422 1.00 88.44 272 ILE A CA 1
ATOM 2236 C C . ILE A 1 272 ? 7.525 12.189 -2.808 1.00 88.44 272 ILE A C 1
ATOM 2238 O O . ILE A 1 272 ? 7.064 12.189 -1.666 1.00 88.44 272 ILE A O 1
ATOM 2242 N N . LYS A 1 273 ? 7.567 13.287 -3.569 1.00 87.62 273 LYS A N 1
ATOM 2243 C CA . LYS A 1 273 ? 7.060 14.590 -3.122 1.00 87.62 273 LYS A CA 1
ATOM 2244 C C . LYS A 1 273 ? 5.565 14.524 -2.803 1.00 87.62 273 LYS A C 1
ATOM 2246 O O . LYS A 1 273 ? 5.155 14.990 -1.744 1.00 87.62 273 LYS A O 1
ATOM 2251 N N . ALA A 1 274 ? 4.775 13.880 -3.661 1.00 86.44 274 ALA A N 1
ATOM 2252 C CA . ALA A 1 274 ? 3.335 13.724 -3.477 1.00 86.44 274 ALA A CA 1
ATOM 2253 C C . ALA A 1 274 ? 2.982 12.962 -2.189 1.00 86.44 274 ALA A C 1
ATOM 2255 O O . ALA A 1 274 ? 2.117 13.398 -1.435 1.00 86.44 274 ALA A O 1
ATOM 2256 N N . VAL A 1 275 ? 3.673 11.857 -1.890 1.00 87.25 275 VAL A N 1
ATOM 2257 C CA . VAL A 1 275 ? 3.430 11.096 -0.653 1.00 87.25 275 VAL A CA 1
ATOM 2258 C C . VAL A 1 275 ? 3.916 11.853 0.580 1.00 87.25 275 VAL A C 1
ATOM 2260 O O . VAL A 1 275 ? 3.224 11.852 1.597 1.00 87.25 275 VAL A O 1
ATOM 2263 N N . LYS A 1 276 ? 5.083 12.512 0.518 1.00 86.38 276 LYS A N 1
ATOM 2264 C CA . LYS A 1 276 ? 5.602 13.315 1.640 1.00 86.38 276 LYS A CA 1
ATOM 2265 C C . LYS A 1 276 ? 4.663 14.467 2.003 1.00 86.38 276 LYS A C 1
ATOM 2267 O O . LYS A 1 276 ? 4.440 14.706 3.184 1.00 86.38 276 LYS A O 1
ATOM 2272 N N . ASN A 1 277 ? 4.077 15.115 0.999 1.00 86.44 277 ASN A N 1
ATOM 2273 C CA . ASN A 1 277 ? 3.159 16.240 1.180 1.00 86.44 277 ASN A CA 1
ATOM 2274 C C . ASN A 1 277 ? 1.687 15.811 1.290 1.00 86.44 277 ASN A C 1
ATOM 2276 O O . ASN A 1 277 ? 0.808 16.664 1.380 1.00 86.44 277 ASN A O 1
ATOM 2280 N N . SER A 1 278 ? 1.403 14.504 1.282 1.00 86.62 278 SER A N 1
ATOM 2281 C CA . SER A 1 278 ? 0.038 13.989 1.298 1.00 86.62 278 SER A CA 1
ATOM 2282 C C . SER A 1 278 ? -0.682 14.397 2.580 1.00 86.62 278 SER A C 1
ATOM 2284 O O . SER A 1 278 ? -0.312 13.985 3.686 1.00 86.62 278 SER A O 1
ATOM 2286 N N . LYS A 1 279 ? -1.777 15.147 2.427 1.00 87.75 279 LYS A N 1
ATOM 2287 C CA . LYS A 1 279 ? -2.663 15.474 3.546 1.00 87.75 279 LYS A CA 1
ATOM 2288 C C . LYS A 1 279 ? -3.254 14.208 4.173 1.00 87.75 279 LYS A C 1
ATOM 2290 O O . LYS A 1 279 ? -3.335 14.139 5.393 1.00 87.75 279 LYS A O 1
ATOM 2295 N N . ILE A 1 280 ? -3.567 13.176 3.377 1.00 87.88 280 ILE A N 1
ATOM 2296 C CA . ILE A 1 280 ? -4.050 11.878 3.887 1.00 87.88 280 ILE A CA 1
ATOM 2297 C C . ILE A 1 280 ? -3.028 11.291 4.861 1.00 87.88 280 ILE A C 1
ATOM 2299 O O . ILE A 1 280 ? -3.379 10.946 5.983 1.00 87.88 280 ILE A O 1
ATOM 2303 N N . LYS A 1 281 ? -1.745 11.251 4.479 1.00 87.62 281 LYS A N 1
ATOM 2304 C CA . LYS A 1 281 ? -0.675 10.756 5.357 1.00 87.62 281 LYS A CA 1
ATOM 2305 C C . LYS A 1 281 ? -0.521 11.608 6.622 1.00 87.62 281 LYS A C 1
ATOM 2307 O O . LYS A 1 281 ? -0.312 11.058 7.699 1.00 87.62 281 LYS A O 1
ATOM 2312 N N . LYS A 1 282 ? -0.653 12.933 6.506 1.00 88.25 282 LYS A N 1
ATOM 2313 C CA . LYS A 1 282 ? -0.561 13.871 7.638 1.00 88.25 282 LYS A CA 1
ATOM 2314 C C . LYS A 1 282 ? -1.710 13.709 8.641 1.00 88.25 282 LYS A C 1
ATOM 2316 O O . LYS A 1 282 ? -1.467 13.747 9.844 1.00 88.25 282 LYS A O 1
ATOM 2321 N N . TYR A 1 283 ? -2.943 13.547 8.161 1.00 89.25 283 TYR A N 1
ATOM 2322 C CA . TYR A 1 283 ? -4.142 13.466 9.004 1.00 89.25 283 TYR A CA 1
ATOM 2323 C C . TYR A 1 283 ? -4.536 12.035 9.391 1.00 89.25 283 TYR A C 1
ATOM 2325 O O . TYR A 1 283 ? -5.363 11.860 10.287 1.00 89.25 283 TYR A O 1
ATOM 2333 N N . PHE A 1 284 ? -3.907 11.021 8.791 1.00 90.56 284 PHE A N 1
ATOM 2334 C CA . PHE A 1 284 ? -4.162 9.608 9.068 1.00 90.56 284 PHE A CA 1
ATOM 2335 C C . PHE A 1 284 ? -4.188 9.256 10.564 1.00 90.56 284 PHE A C 1
ATOM 2337 O O . PHE A 1 284 ? -5.167 8.638 10.973 1.00 90.56 284 PHE A O 1
ATOM 2344 N N . PRO A 1 285 ? -3.221 9.668 11.416 1.00 90.75 285 PRO A N 1
ATOM 2345 C CA . PRO A 1 285 ? -3.256 9.326 12.840 1.00 90.75 285 PRO A CA 1
ATOM 2346 C C . PRO A 1 285 ? -4.537 9.784 13.546 1.00 90.75 285 PRO A C 1
ATOM 2348 O O . PRO A 1 285 ? -5.079 9.052 14.372 1.00 90.75 285 PRO A O 1
ATOM 2351 N N . PHE A 1 286 ? -5.044 10.968 13.195 1.00 89.62 286 PHE A N 1
ATOM 2352 C CA . PHE A 1 286 ? -6.256 11.534 13.784 1.00 89.62 286 PHE A CA 1
ATOM 2353 C C . PHE A 1 286 ? -7.506 10.801 13.295 1.00 89.62 286 PHE A C 1
ATOM 2355 O O . PHE A 1 286 ? -8.338 10.399 14.104 1.00 89.62 286 PHE A O 1
ATOM 2362 N N . MET A 1 287 ? -7.602 10.572 11.981 1.00 89.19 287 MET A N 1
ATOM 2363 C CA . MET A 1 287 ? -8.713 9.832 11.375 1.00 89.19 287 MET A CA 1
ATOM 2364 C C . MET A 1 287 ? -8.778 8.398 11.899 1.00 89.19 287 MET A C 1
ATOM 2366 O O . MET A 1 287 ? -9.838 7.924 12.293 1.00 89.19 287 MET A O 1
ATOM 2370 N N . PHE A 1 288 ? -7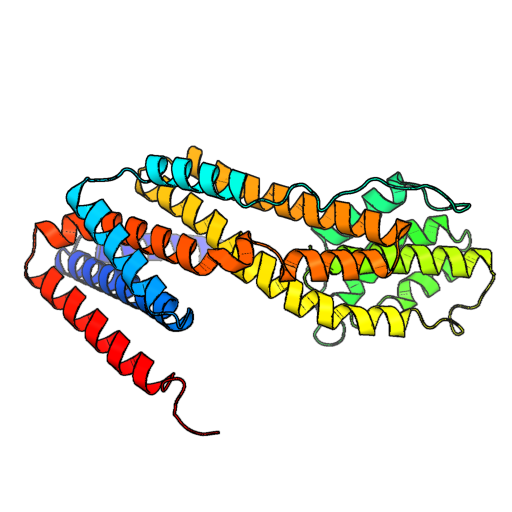.631 7.723 11.957 1.00 89.50 288 PHE A N 1
ATOM 2371 C CA . PHE A 1 288 ? -7.531 6.361 12.459 1.00 89.50 288 PHE A CA 1
ATOM 2372 C C . PHE A 1 288 ? -7.895 6.279 13.946 1.00 89.50 288 PHE A C 1
ATOM 2374 O O . PHE A 1 288 ? -8.613 5.371 14.344 1.00 89.50 288 PHE A O 1
ATOM 2381 N N . SER A 1 289 ? -7.476 7.254 14.762 1.00 90.38 289 SER A N 1
ATOM 2382 C CA . SER A 1 289 ? -7.856 7.315 16.184 1.00 90.38 289 SER A CA 1
ATOM 2383 C C . SER A 1 289 ? -9.359 7.531 16.379 1.00 90.38 289 SER A C 1
ATOM 2385 O O . SER A 1 289 ? -9.939 6.941 17.286 1.00 90.38 289 SER A O 1
ATOM 2387 N N . ALA A 1 290 ? -10.002 8.329 15.519 1.00 88.88 290 ALA A N 1
ATOM 2388 C CA . ALA A 1 290 ? -11.453 8.518 15.537 1.00 88.88 290 ALA A CA 1
ATOM 2389 C C . ALA A 1 290 ? -12.202 7.224 15.170 1.00 88.88 290 ALA A C 1
ATOM 2391 O O . ALA A 1 290 ? -13.121 6.822 15.885 1.00 88.88 290 ALA A O 1
ATOM 2392 N N . ILE A 1 291 ? -11.766 6.531 14.109 1.00 88.88 291 ILE A N 1
ATOM 2393 C CA . ILE A 1 291 ? -12.314 5.223 13.713 1.00 88.88 291 ILE A CA 1
ATOM 2394 C C . ILE A 1 291 ? -12.143 4.202 14.843 1.00 88.88 291 ILE A C 1
ATOM 2396 O O . ILE A 1 291 ? -13.085 3.490 15.188 1.00 88.88 291 ILE A O 1
ATOM 2400 N N . LEU A 1 292 ? -10.955 4.143 15.447 1.00 88.62 292 LEU A N 1
ATOM 2401 C CA . LEU A 1 292 ? -10.651 3.235 16.550 1.00 88.62 292 LEU A CA 1
ATOM 2402 C C . LEU A 1 292 ? -11.532 3.523 17.777 1.00 88.62 292 LEU A C 1
ATOM 2404 O O . LEU A 1 292 ? -12.043 2.595 18.394 1.00 88.62 292 LEU A O 1
ATOM 2408 N N . GLY A 1 293 ? -11.744 4.802 18.104 1.00 88.38 293 GLY A N 1
ATOM 2409 C CA . GLY A 1 293 ? -12.613 5.223 19.205 1.00 88.38 293 GLY A CA 1
ATOM 2410 C C . GLY A 1 293 ? -14.059 4.806 18.980 1.00 88.38 293 GLY A C 1
ATOM 2411 O O . GLY A 1 293 ? -14.682 4.234 19.869 1.00 88.38 293 GLY A O 1
ATOM 2412 N N . SER A 1 294 ? -14.574 5.016 17.770 1.00 86.50 294 SER A N 1
ATOM 2413 C CA . SER A 1 294 ? -15.939 4.619 17.437 1.00 86.50 294 SER A CA 1
ATOM 2414 C C . SER A 1 294 ? -16.135 3.101 17.382 1.00 86.50 294 SER A C 1
ATOM 2416 O O . SER A 1 294 ? -17.062 2.583 17.999 1.00 86.50 294 SER A O 1
ATOM 2418 N N . THR A 1 295 ? -15.258 2.372 16.689 1.00 85.94 295 THR A N 1
ATOM 2419 C CA . THR A 1 295 ? -15.346 0.902 16.585 1.00 85.94 295 THR A CA 1
ATOM 2420 C C . THR A 1 295 ? -15.307 0.244 17.957 1.00 85.94 295 THR A C 1
ATOM 2422 O O . THR A 1 295 ? -16.123 -0.625 18.254 1.00 85.94 295 THR A O 1
ATOM 2425 N N . MET A 1 296 ? -14.397 0.699 18.819 1.00 85.31 296 MET A N 1
ATOM 2426 C CA . MET A 1 296 ? -14.312 0.229 20.194 1.00 85.31 296 MET A CA 1
ATOM 2427 C C . MET A 1 296 ? -15.534 0.654 21.018 1.00 85.31 296 MET A C 1
ATOM 2429 O O . MET A 1 296 ? -16.032 -0.146 21.799 1.00 85.31 296 MET A O 1
ATOM 2433 N N . GLY A 1 297 ? -16.060 1.866 20.821 1.00 84.12 297 GLY A N 1
ATOM 2434 C CA . GLY A 1 297 ? -17.300 2.318 21.458 1.00 84.12 297 GLY A CA 1
ATOM 2435 C C . GLY A 1 297 ? -18.474 1.386 21.159 1.00 84.12 297 GLY A C 1
ATOM 2436 O O . GLY A 1 297 ? -19.111 0.904 22.089 1.00 84.12 297 GLY A O 1
ATOM 2437 N N . ASN A 1 298 ? -18.693 1.052 19.884 1.00 81.25 298 ASN A N 1
ATOM 2438 C CA . ASN A 1 298 ? -19.764 0.141 19.463 1.00 81.25 298 ASN A CA 1
ATOM 2439 C C . ASN A 1 298 ? -19.569 -1.288 19.988 1.00 81.25 298 ASN A C 1
ATOM 2441 O O . ASN A 1 298 ? -20.525 -1.903 20.452 1.00 81.25 298 ASN A O 1
ATOM 2445 N N . LEU A 1 299 ? -18.339 -1.811 19.961 1.00 81.31 299 LEU A N 1
ATOM 2446 C CA . LEU A 1 299 ? -18.038 -3.157 20.462 1.00 81.31 299 LEU A CA 1
ATOM 2447 C C . LEU A 1 299 ? -18.225 -3.287 21.977 1.00 81.31 299 LEU A C 1
ATOM 2449 O O . LEU A 1 299 ? -18.707 -4.311 22.455 1.00 81.31 299 LEU A O 1
ATOM 2453 N N . LEU A 1 300 ? -17.817 -2.269 22.736 1.00 80.50 300 LEU A N 1
ATOM 2454 C CA . LEU A 1 300 ? -17.847 -2.314 24.196 1.00 80.50 300 LEU A CA 1
ATOM 2455 C C . LEU A 1 300 ? -19.160 -1.782 24.784 1.00 80.50 300 LEU A C 1
ATOM 2457 O O . LEU A 1 300 ? -19.390 -1.992 25.972 1.00 80.50 300 LEU A O 1
ATOM 2461 N N . TYR A 1 301 ? -20.017 -1.119 23.998 1.00 78.56 301 TYR A N 1
ATOM 2462 C CA . TYR A 1 301 ? -21.258 -0.506 24.486 1.00 78.56 301 TYR A CA 1
ATOM 2463 C C . TYR A 1 301 ? -22.135 -1.469 25.311 1.00 78.56 301 TYR A C 1
ATOM 2465 O O . TYR A 1 301 ? -22.396 -1.138 26.471 1.00 78.56 301 TYR A O 1
ATOM 2473 N N . PRO A 1 302 ? -22.504 -2.676 24.825 1.00 73.19 302 PRO A N 1
ATOM 2474 C CA . PRO A 1 302 ? -23.341 -3.598 25.604 1.00 73.19 302 PRO A CA 1
ATOM 2475 C C . PRO A 1 302 ? -22.667 -3.997 26.926 1.00 73.19 302 PRO A C 1
ATOM 2477 O O . PRO A 1 302 ? -23.264 -3.991 27.999 1.00 73.19 302 PRO A O 1
ATOM 2480 N N . ALA A 1 303 ? -21.360 -4.241 26.854 1.00 70.69 303 ALA A N 1
ATOM 2481 C CA . ALA A 1 303 ? -20.539 -4.707 27.960 1.00 70.69 303 ALA A CA 1
ATOM 2482 C C . ALA A 1 303 ? -20.353 -3.664 29.076 1.00 70.69 303 ALA A C 1
ATOM 2484 O O . ALA A 1 303 ? -20.231 -4.006 30.255 1.00 70.69 303 ALA A O 1
ATOM 2485 N N . VAL A 1 304 ? -20.269 -2.388 28.685 1.00 69.00 304 VAL A N 1
ATOM 2486 C CA . VAL A 1 304 ? -20.056 -1.244 29.578 1.00 69.00 304 VAL A CA 1
ATOM 2487 C C . VAL A 1 304 ? -21.358 -0.834 30.261 1.00 69.00 304 VAL A C 1
ATOM 2489 O O . VAL A 1 304 ? -21.313 -0.387 31.407 1.00 69.00 304 VAL A O 1
ATOM 2492 N N . VAL A 1 305 ? -22.509 -0.977 29.603 1.00 67.31 305 VAL A N 1
ATOM 2493 C CA . VAL A 1 305 ? -23.803 -0.601 30.191 1.00 67.31 305 VAL A CA 1
ATOM 2494 C C . VAL A 1 305 ? -24.233 -1.598 31.272 1.00 67.31 305 VAL A C 1
ATOM 2496 O O . VAL A 1 305 ? -24.675 -1.173 32.337 1.00 67.31 305 VAL A O 1
ATOM 2499 N N . GLU A 1 306 ? -24.032 -2.898 31.053 1.00 66.69 306 GLU A N 1
ATOM 2500 C CA . GLU A 1 306 ? -24.678 -3.933 31.872 1.00 66.69 306 GLU A CA 1
ATOM 2501 C C . GLU A 1 306 ? -23.896 -4.371 33.119 1.00 66.69 306 GLU A C 1
ATOM 2503 O O . GLU A 1 306 ? -24.509 -4.783 34.102 1.00 66.69 306 GLU A O 1
ATOM 2508 N N . ASN A 1 307 ? -22.556 -4.306 33.129 1.00 73.00 307 ASN A N 1
ATOM 2509 C CA . ASN A 1 307 ? -21.784 -5.034 34.144 1.00 73.00 307 ASN A CA 1
ATOM 2510 C C . ASN A 1 307 ? -20.581 -4.248 34.714 1.00 73.00 307 ASN A C 1
ATOM 2512 O O . ASN A 1 307 ? -19.670 -3.810 34.007 1.00 73.00 307 ASN A O 1
ATOM 2516 N N . ILE A 1 308 ? -20.581 -4.072 36.043 1.00 76.81 308 ILE A N 1
ATOM 2517 C CA . ILE A 1 308 ? -19.544 -3.356 36.811 1.00 76.81 308 ILE A CA 1
ATOM 2518 C C . ILE A 1 308 ? -18.186 -4.059 36.698 1.00 76.81 308 ILE A C 1
ATOM 2520 O O . ILE A 1 308 ? -17.159 -3.388 36.575 1.00 76.81 308 ILE A O 1
ATOM 2524 N N . LEU A 1 309 ? -18.173 -5.395 36.676 1.00 75.19 309 LEU A N 1
ATOM 2525 C CA . LEU A 1 309 ? -16.948 -6.183 36.536 1.00 75.19 309 LEU A CA 1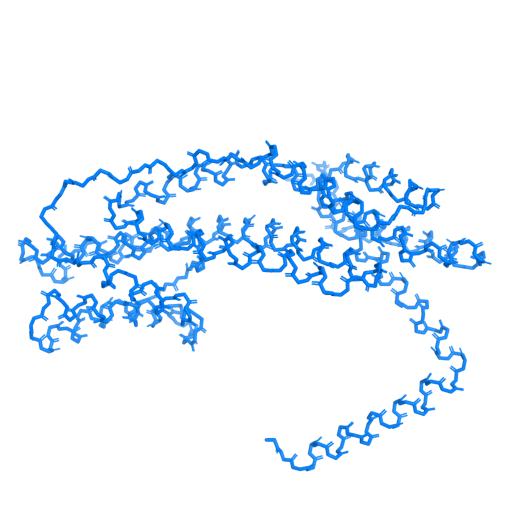
ATOM 2526 C C . LEU A 1 309 ? -16.221 -5.841 35.228 1.00 75.19 309 LEU A C 1
ATOM 2528 O O . LEU A 1 309 ? -15.002 -5.681 35.209 1.00 75.19 309 LEU A O 1
ATOM 2532 N N . THR A 1 310 ? -16.971 -5.637 34.144 1.00 72.94 310 THR A N 1
ATOM 2533 C CA . THR A 1 310 ? -16.418 -5.282 32.835 1.00 72.94 310 THR A CA 1
ATOM 2534 C C . THR A 1 310 ? -15.754 -3.911 32.848 1.00 72.94 310 THR A C 1
ATOM 2536 O O . THR A 1 310 ? -14.681 -3.744 32.269 1.00 72.94 310 THR A O 1
ATOM 2539 N N . LYS A 1 311 ? -16.336 -2.937 33.561 1.00 78.00 311 LYS A N 1
ATOM 2540 C CA . LYS A 1 311 ? -15.741 -1.600 33.738 1.00 78.00 311 LYS A CA 1
ATOM 2541 C C . LYS A 1 311 ? -14.391 -1.692 34.453 1.00 78.00 311 LYS A C 1
ATOM 2543 O O . LYS A 1 311 ? -13.423 -1.082 34.003 1.00 78.00 311 LYS A O 1
ATOM 2548 N N . ILE A 1 312 ? -14.313 -2.493 35.518 1.00 77.12 312 ILE A N 1
ATOM 2549 C CA . ILE A 1 312 ? -13.076 -2.715 36.283 1.00 77.12 312 ILE A CA 1
ATOM 2550 C C . ILE A 1 312 ? -12.006 -3.370 35.402 1.00 77.12 312 ILE A C 1
ATOM 2552 O O . ILE A 1 312 ? -10.871 -2.896 35.373 1.00 77.12 312 ILE A O 1
ATOM 2556 N N . ILE A 1 313 ? -12.365 -4.408 34.637 1.00 74.81 313 ILE A N 1
ATOM 2557 C CA . ILE A 1 313 ? -11.436 -5.093 33.725 1.00 74.81 313 ILE A CA 1
ATOM 2558 C C . ILE A 1 313 ? -10.900 -4.125 32.665 1.00 74.81 313 ILE A C 1
ATOM 2560 O O . ILE A 1 313 ? -9.692 -4.076 32.444 1.00 74.81 313 ILE A O 1
ATOM 2564 N N . ILE A 1 314 ? -11.761 -3.315 32.040 1.00 73.19 314 ILE A N 1
ATOM 2565 C CA . ILE A 1 314 ? -11.335 -2.329 31.036 1.00 73.19 314 ILE A CA 1
ATOM 2566 C C . ILE A 1 314 ? -10.338 -1.333 31.647 1.00 73.19 314 ILE A C 1
ATOM 2568 O O . ILE A 1 314 ? -9.269 -1.119 31.076 1.00 73.19 314 ILE A O 1
ATOM 2572 N N . ILE A 1 315 ? -10.637 -0.772 32.825 1.00 76.88 315 ILE A N 1
ATOM 2573 C CA . ILE A 1 315 ? -9.746 0.174 33.519 1.00 76.88 315 ILE A CA 1
ATOM 2574 C C . ILE A 1 315 ? -8.400 -0.484 33.854 1.00 76.88 315 ILE A C 1
ATOM 2576 O O . ILE A 1 315 ? -7.348 0.100 33.590 1.00 76.88 315 ILE A O 1
ATOM 2580 N N . LEU A 1 316 ? -8.417 -1.713 34.376 1.00 75.19 316 LEU A N 1
ATOM 2581 C CA . LEU A 1 316 ? -7.208 -2.464 34.714 1.00 75.19 316 LEU A CA 1
ATOM 2582 C C . LEU A 1 316 ? -6.327 -2.701 33.478 1.00 75.19 316 LEU A C 1
ATOM 2584 O O . LEU A 1 316 ? -5.116 -2.499 33.529 1.00 75.19 316 LEU A O 1
ATOM 2588 N N . VAL A 1 317 ? -6.924 -3.085 32.347 1.00 74.75 317 VAL A N 1
ATOM 2589 C CA . VAL A 1 317 ? -6.198 -3.334 31.090 1.00 74.75 317 VAL A CA 1
ATOM 2590 C C . VAL A 1 317 ? -5.607 -2.043 30.522 1.00 74.75 317 VAL A C 1
ATOM 2592 O O . VAL A 1 317 ? -4.481 -2.054 30.018 1.00 74.75 317 VAL A O 1
ATOM 2595 N N . ILE A 1 318 ? -6.314 -0.916 30.637 1.00 73.81 318 ILE A N 1
ATOM 2596 C CA . ILE A 1 318 ? -5.798 0.405 30.245 1.00 73.81 318 ILE A CA 1
ATOM 2597 C C . ILE A 1 318 ? -4.602 0.805 31.124 1.00 73.81 318 ILE A C 1
ATOM 2599 O O . ILE A 1 318 ? -3.581 1.268 30.616 1.00 73.81 318 ILE A O 1
ATOM 2603 N N . LEU A 1 319 ? -4.680 0.580 32.438 1.00 75.19 319 LEU A N 1
ATOM 2604 C CA . LEU A 1 319 ? -3.570 0.849 33.358 1.00 75.19 319 LEU A CA 1
ATOM 2605 C C . LEU A 1 319 ? -2.362 -0.050 33.064 1.00 75.19 319 LEU A C 1
ATOM 2607 O O . LEU A 1 319 ? -1.237 0.439 32.958 1.00 75.19 319 LEU A O 1
ATOM 2611 N N . LEU A 1 320 ? -2.583 -1.351 32.860 1.00 74.38 320 LEU A N 1
ATOM 2612 C CA . LEU A 1 320 ? -1.528 -2.307 32.517 1.00 74.38 320 LEU A CA 1
ATOM 2613 C C . LEU A 1 320 ? -0.857 -1.962 31.185 1.00 74.38 320 LEU A C 1
ATOM 2615 O O . LEU A 1 320 ? 0.370 -1.968 31.093 1.00 74.38 320 LEU A O 1
ATOM 2619 N N . THR A 1 321 ? -1.637 -1.614 30.157 1.00 70.88 321 THR A N 1
ATOM 2620 C CA . THR A 1 321 ? -1.081 -1.161 28.874 1.00 70.88 321 THR A CA 1
ATOM 2621 C C . THR A 1 321 ? -0.265 0.110 29.036 1.00 70.88 321 THR A C 1
ATOM 2623 O O . THR A 1 321 ? 0.841 0.174 28.506 1.00 70.88 321 THR A O 1
ATOM 2626 N N . PHE A 1 322 ? -0.747 1.092 29.800 1.00 75.12 322 PHE A N 1
ATOM 2627 C CA . PHE A 1 322 ? 0.009 2.308 30.092 1.00 75.12 322 PHE A CA 1
ATOM 2628 C C . PHE A 1 322 ? 1.350 1.998 30.782 1.00 75.12 322 PHE A C 1
ATOM 2630 O O . PHE A 1 322 ? 2.393 2.477 30.337 1.00 75.12 322 PHE A O 1
ATOM 2637 N N . ILE A 1 323 ? 1.361 1.140 31.808 1.00 73.56 323 ILE A N 1
ATOM 2638 C CA . ILE A 1 323 ? 2.583 0.728 32.524 1.00 73.56 323 ILE A CA 1
ATOM 2639 C C . ILE A 1 323 ? 3.566 -0.007 31.598 1.00 73.56 323 ILE A C 1
ATOM 2641 O O . ILE A 1 323 ? 4.766 0.263 31.610 1.00 73.56 323 ILE A O 1
ATOM 2645 N N . VAL A 1 324 ? 3.085 -0.938 30.770 1.00 71.69 324 VAL A N 1
ATOM 2646 C CA . VAL A 1 324 ? 3.944 -1.696 29.842 1.00 71.69 324 VAL A CA 1
ATOM 2647 C C . VAL A 1 324 ? 4.531 -0.783 28.764 1.00 71.69 324 VAL A C 1
ATOM 2649 O O . VAL A 1 324 ? 5.704 -0.910 28.407 1.00 71.69 324 VAL A O 1
ATOM 2652 N N . GLN A 1 325 ? 3.735 0.148 28.241 1.00 68.88 325 GLN A N 1
ATOM 2653 C CA . GLN A 1 325 ? 4.150 1.018 27.143 1.00 68.88 325 GLN A CA 1
ATOM 2654 C C . GLN A 1 325 ? 5.074 2.142 27.606 1.00 68.88 325 GLN A C 1
ATOM 2656 O O . GLN A 1 325 ? 6.031 2.445 26.903 1.00 68.88 325 GLN A O 1
ATOM 2661 N N . THR A 1 326 ? 4.862 2.699 28.801 1.00 67.38 326 THR A N 1
ATOM 2662 C CA . THR A 1 326 ? 5.799 3.664 29.409 1.00 67.38 326 THR A CA 1
ATOM 2663 C C . THR A 1 326 ? 7.179 3.058 29.663 1.00 67.38 326 THR A C 1
ATOM 2665 O O . THR A 1 326 ? 8.177 3.758 29.524 1.00 67.38 326 THR A O 1
ATOM 2668 N N . LYS A 1 327 ? 7.259 1.749 29.947 1.00 64.94 327 LYS A N 1
ATOM 2669 C CA . LYS A 1 327 ? 8.536 1.020 30.047 1.00 64.94 327 LYS A CA 1
ATOM 2670 C C . LYS A 1 327 ? 9.183 0.722 28.688 1.00 64.94 327 LYS A C 1
ATOM 2672 O O . LYS A 1 327 ? 10.403 0.738 28.589 1.00 64.94 327 LYS A O 1
ATOM 2677 N N . ARG A 1 328 ? 8.393 0.426 27.646 1.00 63.41 328 ARG A N 1
ATOM 2678 C CA . ARG A 1 328 ? 8.897 0.110 26.289 1.00 63.41 328 ARG A CA 1
ATOM 2679 C C . ARG A 1 328 ? 9.269 1.337 25.459 1.00 63.41 328 ARG A C 1
ATOM 2681 O O . ARG A 1 328 ? 10.150 1.249 24.612 1.00 63.41 328 ARG A O 1
ATOM 2688 N N . PHE A 1 329 ? 8.583 2.450 25.681 1.00 59.47 329 PHE A N 1
ATOM 2689 C CA . PHE A 1 329 ? 8.791 3.714 24.988 1.00 59.47 329 PHE A CA 1
ATOM 2690 C C . PHE A 1 329 ? 8.898 4.823 26.038 1.00 59.47 329 PHE A C 1
ATOM 2692 O O . PHE A 1 329 ? 7.917 5.544 26.260 1.00 59.47 329 PHE A O 1
ATOM 2699 N N . PRO A 1 330 ? 10.056 4.961 26.712 1.00 52.09 330 PRO A N 1
ATOM 2700 C CA . PRO A 1 330 ? 10.272 6.110 27.574 1.00 52.09 330 PRO A CA 1
ATOM 2701 C C . PRO A 1 330 ? 10.086 7.386 26.735 1.00 52.09 330 PRO A C 1
ATOM 2703 O O . PRO A 1 330 ? 10.320 7.402 25.521 1.00 52.09 330 PRO A O 1
ATOM 2706 N N . GLY A 1 331 ? 9.510 8.420 27.352 1.00 50.88 331 GLY A N 1
ATOM 2707 C CA . GLY A 1 331 ? 9.091 9.635 26.652 1.00 50.88 331 GLY A CA 1
ATOM 2708 C C . GLY A 1 331 ? 10.234 10.314 25.877 1.00 50.88 331 GLY A C 1
ATOM 2709 O O . GLY A 1 331 ? 11.393 9.942 26.027 1.00 50.88 331 GLY A O 1
ATOM 2710 N N . PRO A 1 332 ? 9.948 11.363 25.084 1.00 45.31 332 PRO A N 1
ATOM 2711 C CA . PRO A 1 332 ? 10.955 12.070 24.276 1.00 45.31 332 PRO A CA 1
ATOM 2712 C C . PRO A 1 332 ? 12.139 12.686 25.053 1.00 45.31 332 PRO A C 1
ATOM 2714 O O . PRO A 1 332 ? 12.999 13.285 24.426 1.00 45.31 332 PRO A O 1
ATOM 2717 N N . ASN A 1 333 ? 12.185 12.548 26.383 1.00 40.50 333 ASN A N 1
ATOM 2718 C CA . ASN A 1 333 ? 13.178 13.141 27.279 1.00 40.50 333 ASN A CA 1
ATOM 2719 C C . ASN A 1 333 ? 14.021 12.097 28.036 1.00 40.50 333 ASN A C 1
ATOM 2721 O O . ASN A 1 333 ? 14.481 12.372 29.140 1.00 40.50 333 ASN A O 1
ATOM 2725 N N . SER A 1 334 ? 14.232 10.900 27.491 1.00 34.84 334 SER A N 1
ATOM 2726 C CA . SER A 1 334 ? 15.269 9.996 28.006 1.00 34.84 334 SER A CA 1
ATOM 2727 C C . SER A 1 334 ? 16.401 9.872 26.989 1.00 34.84 334 SER A C 1
ATOM 2729 O O . SER A 1 334 ? 16.352 9.009 26.118 1.00 34.84 334 SER A O 1
ATOM 2731 N N . ASN A 1 335 ? 17.354 10.799 27.102 1.00 32.47 335 ASN A N 1
ATOM 2732 C CA . ASN A 1 335 ? 18.758 10.742 26.683 1.00 32.47 335 ASN A CA 1
ATOM 2733 C C . ASN A 1 335 ? 19.132 9.719 25.595 1.00 32.47 335 ASN A C 1
ATOM 2735 O O . ASN A 1 335 ? 19.305 8.538 25.898 1.00 32.47 335 ASN A O 1
ATOM 2739 N N . LEU A 1 336 ? 19.349 10.218 24.374 1.00 31.08 336 LEU A N 1
ATOM 2740 C CA . LEU A 1 336 ? 20.602 10.115 23.604 1.00 31.08 336 LEU A CA 1
ATOM 2741 C C . LEU A 1 336 ? 20.492 10.941 22.318 1.00 31.08 336 LEU A C 1
ATOM 2743 O O . LEU A 1 336 ? 19.475 10.783 21.603 1.00 31.08 336 LEU A O 1
#